Protein 6EK8 (pdb70)

Foldseek 3Di:
DPDDADDFQCLLQVVLLVLLCVLPPLPVSVVLNVLSVVLVVLVLVLLVVLLVLLVVVLVVLVVLCVVVVVVCPCSLVVNVVSLVVSLVSLVVSLVVSVCSLVVSVVDDDPPPLVVLVVVLVVVLVVLVVVLVVLVVVLVVLVCVLVVCVVVVVVVNVVSVVVNVVSVVVNVVSVVVNVVSVSSVVVSVSSVVSRVSSVVNSVSSVSVSVSSVVLSVVSCVVPSPCPDSVVVSVSSVVCNVVSVVVSVND

Secondary structure (DSSP, 8-state):
----PPP--HHHHHHHHHHHHH------TTHHHHHHHHHHHHHHHHHHHHHHHHHHHHHHHHHHHHHHHTT--HHHHHHHHHHHHHHHHHHHHHHHHHHHHHHHHH---TTSSHHHHHHHHHHHHHHHHHHHHHHHHHHHHHHHHHHHH---HHHHHHHHHHHHHHHHHHHHHHHHHHHHHHHHHHHHHHHHHHHHHHHHHHHHHHHHHHHHHHHHHHHTTTT----HHHHHHHHHHHHHHHHHHHH--

Organism: Yersinia enterocolitica serotype O:8 / biotype 1B (strain NCTC 13174 / 8081) (NCBI:txid393305)

Structure (mmCIF, N/CA/C/O backbone):
data_6EK8
#
_entry.id   6EK8
#
_cell.length_a   111.700
_cell.length_b   111.700
_cell.length_c   169.660
_cell.angle_alpha   90.00
_cell.angle_beta   90.00
_cell.angle_gamma   120.00
#
_sy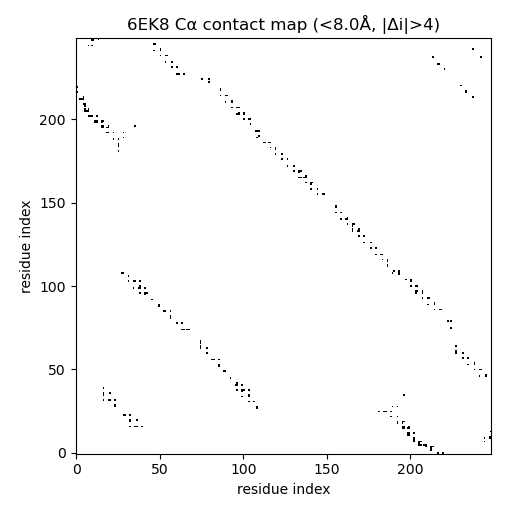mmetry.space_group_name_H-M   'P 65 2 2'
#
loop_
_atom_site.group_PDB
_atom_site.id
_atom_site.type_symbol
_atom_site.label_atom_id
_atom_site.label_alt_id
_atom_site.label_comp_id
_atom_site.label_asym_id
_atom_site.label_entity_id
_atom_site.label_seq_id
_atom_site.pdbx_PDB_ins_code
_atom_site.Cartn_x
_atom_site.Cartn_y
_atom_site.Cartn_z
_atom_site.occupancy
_atom_site.B_iso_or_equiv
_atom_site.auth_seq_id
_atom_site.auth_comp_id
_atom_site.auth_asym_id
_atom_site.auth_atom_id
_atom_site.pdbx_PDB_model_num
ATOM 1 N N . SER A 1 10 ? 2.708 -71.109 7.556 1.00 196.40 10 SER A N 1
ATOM 2 C CA . SER A 1 10 ? 2.931 -71.302 6.095 1.00 191.71 10 SER A CA 1
ATOM 3 C C . SER A 1 10 ? 1.635 -71.726 5.412 1.00 191.69 10 SER A C 1
ATOM 4 O O . SER A 1 10 ? 1.014 -72.715 5.811 1.00 191.31 10 SER A O 1
ATOM 7 N N . GLY A 1 11 ? 1.239 -70.969 4.390 1.00 188.39 11 GLY A N 1
ATOM 8 C CA . GLY A 1 11 ? 0.011 -71.232 3.634 1.00 187.38 11 GLY A CA 1
ATOM 9 C C . GLY A 1 11 ? -1.143 -70.278 3.890 1.00 185.97 11 GLY A C 1
ATOM 10 O O . GLY A 1 11 ? -2.226 -70.461 3.329 1.00 184.79 11 GLY A O 1
ATOM 11 N N . LEU A 1 12 ? -0.916 -69.260 4.717 1.00 183.05 12 LEU A N 1
ATOM 12 C CA . LEU A 1 12 ? -1.950 -68.277 5.057 1.00 181.48 12 LEU A CA 1
ATOM 13 C C . LEU A 1 12 ? -1.890 -67.089 4.098 1.00 175.75 12 LEU A C 1
ATOM 14 O O . LEU A 1 12 ? -0.909 -66.911 3.370 1.00 175.20 12 LEU A O 1
ATOM 19 N N . SER A 1 13 ? -2.953 -66.291 4.104 1.00 174.38 13 SER A N 1
ATOM 20 C CA . SER A 1 13 ? -3.067 -65.119 3.239 1.00 177.48 13 SER A CA 1
ATOM 21 C C . SER A 1 13 ? -3.487 -63.914 4.060 1.00 174.96 13 SER A C 1
ATOM 22 O O . SER A 1 13 ? -4.220 -64.049 5.044 1.00 175.98 13 SER A O 1
ATOM 25 N N . TYR A 1 14 ? -3.024 -62.740 3.643 1.00 169.95 14 TYR A N 1
ATOM 26 C CA . TYR A 1 14 ? -3.359 -61.496 4.328 1.00 165.07 14 TYR A CA 1
ATOM 27 C C . TYR A 1 14 ? -4.828 -61.177 4.080 1.00 167.86 14 TYR A C 1
ATOM 28 O O . TYR A 1 14 ? -5.327 -61.411 2.975 1.00 170.38 14 TYR A O 1
ATOM 37 N N . PRO A 1 15 ? -5.529 -60.653 5.102 1.00 165.21 15 PRO A N 1
ATOM 38 C CA . PRO A 1 15 ? -6.950 -60.373 4.943 1.00 161.89 15 PRO A CA 1
ATOM 39 C C . PRO A 1 15 ? -7.213 -59.191 4.025 1.00 158.22 15 PRO A C 1
ATOM 40 O O . PRO A 1 15 ? -6.355 -58.322 3.865 1.00 149.46 15 PRO A O 1
ATOM 44 N N . ASP A 1 16 ? -8.394 -59.192 3.418 1.00 159.77 16 ASP A N 1
ATOM 45 C CA . ASP A 1 16 ? -8.820 -58.110 2.541 1.00 160.71 16 ASP A CA 1
ATOM 46 C C . ASP A 1 16 ? -9.225 -56.903 3.378 1.00 156.55 16 ASP A C 1
ATOM 47 O O . ASP A 1 16 ? -10.173 -56.980 4.164 1.00 155.09 16 ASP A O 1
ATOM 52 N N . ILE A 1 17 ? -8.506 -55.797 3.195 1.00 150.46 17 ILE A N 1
ATOM 53 C CA . ILE A 1 17 ? -8.731 -54.578 3.961 1.00 148.54 17 ILE A CA 1
ATOM 54 C C . ILE A 1 17 ? -9.188 -53.487 3.002 1.00 151.97 17 ILE A C 1
ATOM 55 O O . ILE A 1 17 ? -8.473 -53.143 2.057 1.00 146.42 17 ILE A O 1
ATOM 60 N N . ASN A 1 18 ? -10.389 -52.969 3.247 1.00 161.88 18 ASN A N 1
ATOM 61 C CA . ASN A 1 18 ? -10.959 -51.880 2.464 1.00 168.77 18 ASN A CA 1
ATOM 62 C C . ASN A 1 18 ? -10.903 -50.621 3.320 1.00 169.85 18 ASN A C 1
ATOM 63 O O . ASN A 1 18 ? -11.862 -50.279 4.021 1.00 171.11 18 ASN A O 1
ATOM 68 N N . PHE A 1 19 ? -9.763 -49.939 3.258 1.00 166.29 19 PHE A N 1
ATOM 69 C CA . PHE A 1 19 ? -9.556 -48.703 4.022 1.00 161.05 19 PHE A CA 1
ATOM 70 C C . PHE A 1 19 ? -10.349 -47.499 3.519 1.00 168.14 19 PHE A C 1
ATOM 71 O O . PHE A 1 19 ? -10.263 -46.425 4.123 1.00 166.65 19 PHE A O 1
ATOM 79 N N . LYS A 1 20 ? -11.116 -47.653 2.440 1.00 175.12 20 LYS A N 1
ATOM 80 C CA . LYS A 1 20 ? -11.997 -46.580 1.992 1.00 180.10 20 LYS A CA 1
ATOM 81 C C . LYS A 1 20 ? -13.086 -46.318 3.024 1.00 183.35 20 LYS A C 1
ATOM 82 O O . LYS A 1 20 ? -13.351 -45.163 3.363 1.00 183.50 20 LYS A O 1
ATOM 88 N N . ILE A 1 21 ? -13.711 -47.388 3.510 1.00 184.24 21 ILE A N 1
ATOM 89 C CA . ILE A 1 21 ? -14.751 -47.266 4.534 1.00 186.24 21 ILE A CA 1
ATOM 90 C C . ILE A 1 21 ? -14.145 -46.715 5.826 1.00 178.84 21 ILE A C 1
ATOM 91 O O . ILE A 1 21 ? -14.765 -45.881 6.492 1.00 180.30 21 ILE A O 1
ATOM 96 N N . PHE A 1 22 ? -12.941 -47.172 6.168 1.00 167.24 22 PHE A N 1
ATOM 97 C CA . PHE A 1 22 ? -12.235 -46.668 7.345 1.00 161.69 22 PHE A CA 1
ATOM 98 C C . PHE A 1 22 ? -11.969 -45.169 7.242 1.00 165.75 22 PHE A C 1
ATOM 99 O O . PHE A 1 22 ? -12.321 -44.419 8.151 1.00 167.61 22 PHE A O 1
ATOM 107 N N . SER A 1 23 ? -11.361 -44.746 6.135 1.00 168.19 23 SER A N 1
ATOM 108 C CA . SER A 1 23 ? -10.997 -43.339 5.939 1.00 170.52 23 SER A CA 1
ATOM 109 C C . SER A 1 23 ? -12.215 -42.423 5.889 1.00 177.32 23 SER A C 1
ATOM 110 O O . SER A 1 23 ? -12.263 -41.412 6.589 1.00 178.61 23 SER A O 1
ATOM 113 N N . GLN A 1 24 ? -13.191 -42.773 5.056 1.00 183.84 24 GLN A N 1
ATOM 114 C CA . GLN A 1 24 ? -14.415 -41.974 4.956 1.00 190.91 24 GLN A CA 1
ATOM 115 C C . GLN A 1 24 ? -15.291 -42.064 6.208 1.00 186.26 24 GLN A C 1
ATOM 116 O O . GLN A 1 24 ? -16.105 -41.173 6.446 1.00 189.91 24 GLN A O 1
ATOM 122 N N . GLY A 1 25 ? -15.118 -43.120 7.004 1.00 185.85 25 GLY A N 1
ATOM 123 C CA . GLY A 1 25 ? -15.848 -43.278 8.256 1.00 185.98 25 GLY A CA 1
ATOM 124 C C . GLY A 1 25 ? -15.315 -42.387 9.355 1.00 181.98 25 GLY A C 1
ATOM 125 O O . GLY A 1 25 ? -16.092 -41.732 10.053 1.00 185.54 25 GLY A O 1
ATOM 126 N N . VAL A 1 26 ? -13.995 -42.362 9.515 1.00 175.46 26 VAL A N 1
ATOM 127 C CA . VAL A 1 26 ? -13.370 -41.419 10.448 1.00 174.08 26 VAL A CA 1
ATOM 128 C C . VAL A 1 26 ? -13.574 -39.976 9.983 1.00 178.93 26 VAL A C 1
ATOM 129 O O . VAL A 1 26 ? -13.679 -39.071 10.813 1.00 179.22 26 VAL A O 1
ATOM 133 N N . LYS A 1 27 ? -13.625 -39.768 8.665 1.00 185.96 27 LYS A N 1
ATOM 134 C CA . LYS A 1 27 ? -13.967 -38.459 8.104 1.00 190.25 27 LYS A CA 1
ATOM 135 C C . LYS A 1 27 ? -15.398 -38.071 8.464 1.00 192.13 27 LYS A C 1
ATOM 136 O O . LYS A 1 27 ? -15.637 -36.951 8.910 1.00 193.92 27 LYS A O 1
ATOM 142 N N . ASN A 1 28 ? -16.334 -38.997 8.260 1.00 193.16 28 ASN A N 1
ATOM 143 C CA . ASN A 1 28 ? -17.740 -38.764 8.602 1.00 196.87 28 ASN A CA 1
ATOM 144 C C . ASN A 1 28 ? -17.900 -38.436 10.077 1.00 192.46 28 ASN A C 1
ATOM 145 O O . ASN A 1 28 ? -18.496 -37.424 10.412 1.00 194.90 28 ASN A O 1
ATOM 150 N N . ILE A 1 29 ? -17.319 -39.266 10.936 1.00 193.94 29 ILE A N 1
ATOM 151 C CA . ILE A 1 29 ? -17.430 -39.094 12.390 1.00 187.45 29 ILE A CA 1
ATOM 152 C C . ILE A 1 29 ? -16.829 -37.774 12.865 1.00 189.58 29 ILE A C 1
ATOM 153 O O . ILE A 1 29 ? -17.433 -37.080 13.689 1.00 190.92 29 ILE A O 1
ATOM 158 N N . SER A 1 30 ? -15.652 -37.429 12.347 1.00 190.74 30 SER A N 1
ATOM 159 C CA . SER A 1 30 ? -15.013 -36.157 12.690 1.00 191.75 30 SER A CA 1
ATOM 160 C C . SER A 1 30 ? -15.783 -34.956 12.129 1.00 195.04 30 SER A C 1
ATOM 161 O O . SER A 1 30 ? -15.722 -33.865 12.699 1.00 193.20 30 SER A O 1
ATOM 164 N N . HIS A 1 31 ? -16.502 -35.166 11.024 1.00 200.99 31 HIS A N 1
ATOM 165 C CA . HIS A 1 31 ? -17.316 -34.120 10.389 1.00 204.67 31 HIS A CA 1
ATOM 166 C C . HIS A 1 31 ? -18.804 -34.201 10.742 1.00 201.55 31 HIS A C 1
ATOM 167 O O . HIS A 1 31 ? -19.582 -33.353 10.299 1.00 201.65 31 HIS A O 1
ATOM 174 N N . LEU A 1 32 ? -19.195 -35.212 11.524 1.00 204.58 32 LEU A N 1
ATOM 175 C CA . LEU A 1 32 ? -20.570 -35.351 12.021 1.00 204.01 32 LEU A CA 1
ATOM 176 C C . LEU A 1 32 ? -20.706 -34.963 13.493 1.00 205.00 32 LEU A C 1
ATOM 177 O O . LEU A 1 32 ? -21.677 -35.351 14.152 1.00 202.17 32 LEU A O 1
ATOM 182 N N . ALA A 1 33 ? -19.775 -34.157 14.000 1.00 213.68 33 ALA A N 1
ATOM 183 C CA . ALA A 1 33 ? -19.809 -33.722 15.396 1.00 217.93 33 ALA A CA 1
ATOM 184 C C . ALA A 1 33 ? -20.730 -32.508 15.565 1.00 221.83 33 ALA A C 1
ATOM 185 O O . ALA A 1 33 ? -20.338 -31.502 16.165 1.00 223.13 33 ALA A O 1
ATOM 187 N N . GLN A 1 34 ? -21.953 -32.609 15.039 1.00 223.69 34 GLN A N 1
ATOM 188 C CA . GLN A 1 34 ? -22.938 -31.524 15.094 1.00 224.31 34 GLN A CA 1
ATOM 189 C C . GLN A 1 34 ? -24.217 -32.037 15.761 1.00 226.30 34 GLN A C 1
ATOM 190 O O . GLN A 1 34 ? -24.141 -32.876 16.666 1.00 222.12 34 GLN A O 1
ATOM 196 N N . PHE A 1 35 ? -25.377 -31.526 15.332 1.00 237.84 35 PHE A N 1
ATOM 197 C CA . PHE A 1 35 ? -26.684 -31.899 15.861 1.00 235.80 35 PHE A CA 1
ATOM 198 C C . PHE A 1 35 ? -26.792 -31.671 17.368 1.00 204.00 35 PHE A C 1
ATOM 199 O O . PHE A 1 35 ? -27.464 -30.743 17.819 1.00 228.29 35 PHE A O 1
ATOM 207 N N . GLU A 1 45 ? -22.863 -34.132 22.286 1.00 216.04 45 GLU A N 1
ATOM 208 C CA . GLU A 1 45 ? -22.399 -34.067 23.672 1.00 221.01 45 GLU A CA 1
ATOM 209 C C . GLU A 1 45 ? -21.420 -35.193 24.020 1.00 218.39 45 GLU A C 1
ATOM 210 O O . GLU A 1 45 ? -20.277 -34.926 24.401 1.00 215.28 45 GLU A O 1
ATOM 216 N N . LYS A 1 46 ? -21.863 -36.438 23.862 1.00 215.37 46 LYS A N 1
ATOM 217 C CA . LYS A 1 46 ? -21.020 -37.611 24.101 1.00 215.04 46 LYS A CA 1
ATOM 218 C C . LYS A 1 46 ? -20.445 -38.096 22.774 1.00 217.28 46 LYS A C 1
ATOM 219 O O . LYS A 1 46 ? -19.343 -38.651 22.741 1.00 212.87 46 LYS A O 1
ATOM 225 N N . ALA A 1 47 ? -21.191 -37.880 21.686 1.00 217.22 47 ALA A N 1
ATOM 226 C CA . ALA A 1 47 ? -20.701 -38.132 20.328 1.00 220.51 47 ALA A CA 1
ATOM 227 C C . ALA A 1 47 ? -19.450 -37.325 19.965 1.00 212.14 47 ALA A C 1
ATOM 228 O O . ALA A 1 47 ? -18.845 -37.575 18.924 1.00 212.27 47 ALA A O 1
ATOM 230 N N . LEU A 1 48 ? -19.085 -36.336 20.781 1.00 214.44 48 LEU A N 1
ATOM 231 C CA . LEU A 1 48 ? -17.800 -35.665 20.628 1.00 214.43 48 LEU A CA 1
ATOM 232 C C . LEU A 1 48 ? -16.636 -36.587 20.978 1.00 212.85 48 LEU A C 1
ATOM 233 O O . LEU A 1 48 ? -15.672 -36.674 20.222 1.00 211.37 48 LEU A O 1
ATOM 238 N N . ARG A 1 49 ? -16.726 -37.267 22.118 1.00 212.39 49 ARG A N 1
ATOM 23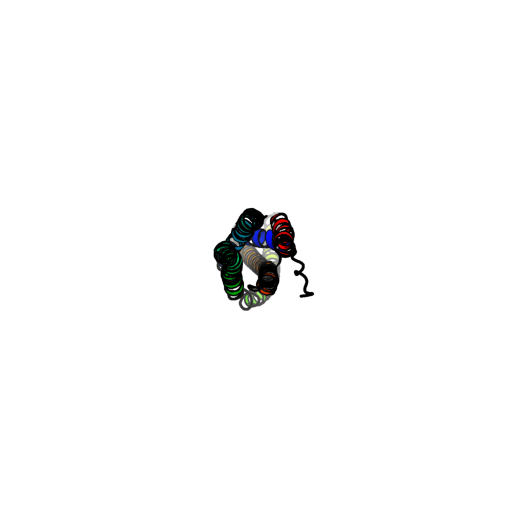9 C CA . ARG A 1 49 ? -15.616 -38.095 22.610 1.00 214.41 49 ARG A CA 1
ATOM 240 C C . ARG A 1 49 ? -15.296 -39.286 21.715 1.00 209.56 49 ARG A C 1
ATOM 241 O O . ARG A 1 49 ? -14.136 -39.693 21.618 1.00 213.17 49 ARG A O 1
ATOM 249 N N . VAL A 1 50 ? -16.318 -39.821 21.053 1.00 205.48 50 VAL A N 1
ATOM 250 C CA . VAL A 1 50 ? -16.136 -40.938 20.123 1.00 203.93 50 VAL A CA 1
ATOM 251 C C . VAL A 1 50 ? -15.292 -40.511 18.912 1.00 190.62 50 VAL A C 1
ATOM 252 O O . VAL A 1 50 ? -14.669 -41.355 18.268 1.00 185.42 50 VAL A O 1
ATOM 256 N N . SER A 1 51 ? -15.287 -39.212 18.603 1.00 193.07 51 SER A N 1
ATOM 257 C CA . SER A 1 51 ? -14.429 -38.674 17.553 1.00 194.20 51 SER A CA 1
ATOM 258 C C . SER A 1 51 ? -12.986 -38.505 18.026 1.00 201.87 51 SER A C 1
ATOM 259 O O . SER A 1 51 ? -12.063 -38.669 17.233 1.00 205.48 51 SER A O 1
ATOM 262 N N . LEU A 1 52 ? -12.798 -38.179 19.306 1.00 201.97 52 LEU A N 1
ATOM 263 C CA . LEU A 1 52 ? -11.461 -37.986 19.872 1.00 200.84 52 LEU A CA 1
ATOM 264 C C . LEU A 1 52 ? -10.653 -39.280 19.889 1.00 197.97 52 LEU A C 1
ATOM 265 O O . LEU A 1 52 ? -9.539 -39.321 19.376 1.00 201.42 52 LEU A O 1
ATOM 270 N N . TYR A 1 53 ? -11.218 -40.328 20.478 1.00 199.59 53 TYR A N 1
ATOM 271 C CA . TYR A 1 53 ? -10.558 -41.640 20.523 1.00 200.25 53 TYR A CA 1
ATOM 272 C C . TYR A 1 53 ? -10.322 -42.213 19.135 1.00 195.74 53 TYR A C 1
ATOM 273 O O . TYR A 1 53 ? -9.229 -42.705 18.836 1.00 191.74 53 TYR A O 1
ATOM 282 N N . SER A 1 54 ? -11.350 -42.148 18.294 1.00 193.94 54 SER A N 1
ATOM 283 C CA . SER A 1 54 ? -11.217 -42.546 16.894 1.00 195.32 54 SER A CA 1
ATOM 284 C C . SER A 1 54 ? -10.170 -41.712 16.158 1.00 185.47 54 SER A C 1
ATOM 285 O O . SER A 1 54 ? -9.547 -42.214 15.229 1.00 186.88 54 SER A O 1
ATOM 288 N N . GLN A 1 55 ? -9.975 -40.458 16.570 1.00 181.28 55 GLN A N 1
ATOM 289 C CA . GLN A 1 55 ? -8.884 -39.640 16.037 1.00 182.02 55 GLN A CA 1
ATOM 290 C C . GLN A 1 55 ? -7.519 -40.152 16.500 1.00 191.13 55 GLN A C 1
ATOM 291 O O . GLN A 1 55 ? -6.580 -40.206 15.707 1.00 194.91 55 GLN A O 1
ATOM 297 N N . ARG A 1 56 ? -7.407 -40.507 17.779 1.00 191.65 56 ARG A N 1
ATOM 298 C CA . ARG A 1 56 ? -6.165 -41.076 18.314 1.00 191.26 56 ARG A CA 1
ATOM 299 C C . ARG A 1 56 ? -5.789 -42.335 17.547 1.00 180.73 56 ARG A C 1
ATOM 300 O O . ARG A 1 56 ? -4.707 -42.414 16.978 1.00 183.25 56 ARG A O 1
ATOM 308 N N . LEU A 1 57 ? -6.694 -43.309 17.521 1.00 174.55 57 LEU A N 1
ATOM 309 C CA . LEU A 1 57 ? -6.566 -44.462 16.628 1.00 172.22 57 LEU A CA 1
ATOM 310 C C . LEU A 1 57 ? -6.191 -44.022 15.217 1.00 170.03 57 LEU A C 1
ATOM 311 O O . LEU A 1 57 ? -5.243 -44.554 14.645 1.00 166.39 57 LEU A O 1
ATOM 316 N N . ASP A 1 58 ? -6.924 -43.044 14.680 1.00 171.01 58 ASP A N 1
ATOM 317 C CA . ASP A 1 58 ? -6.684 -42.547 13.323 1.00 173.87 58 ASP A CA 1
ATOM 318 C C . ASP A 1 58 ? -5.246 -42.102 13.126 1.00 171.72 58 ASP A C 1
ATOM 319 O O . ASP A 1 58 ? -4.648 -42.444 12.112 1.00 171.14 58 ASP A O 1
ATOM 324 N N . VAL A 1 59 ? -4.695 -41.351 14.076 1.00 168.64 59 VAL A N 1
ATOM 325 C CA . VAL A 1 59 ? -3.293 -40.937 13.962 1.00 169.38 59 VAL A CA 1
ATOM 326 C C . VAL A 1 59 ? -2.355 -42.109 14.243 1.00 170.56 59 VAL A C 1
ATOM 327 O O . VAL A 1 59 ? -1.314 -42.229 13.596 1.00 170.23 59 VAL A O 1
ATOM 331 N N . ILE A 1 60 ? -2.738 -42.967 15.190 1.00 172.77 60 ILE A N 1
ATOM 332 C CA . ILE A 1 60 ? -1.931 -44.131 15.553 1.00 173.08 60 ILE A CA 1
ATOM 333 C C . ILE A 1 60 ? -1.638 -44.990 14.341 1.00 167.20 60 ILE A C 1
ATOM 334 O O . ILE A 1 60 ? -0.481 -45.304 14.073 1.00 164.90 60 ILE A O 1
ATOM 339 N N . VAL A 1 61 ? -2.687 -45.368 13.625 1.00 164.51 61 VAL A N 1
ATOM 340 C CA . VAL A 1 61 ? -2.521 -46.054 12.350 1.0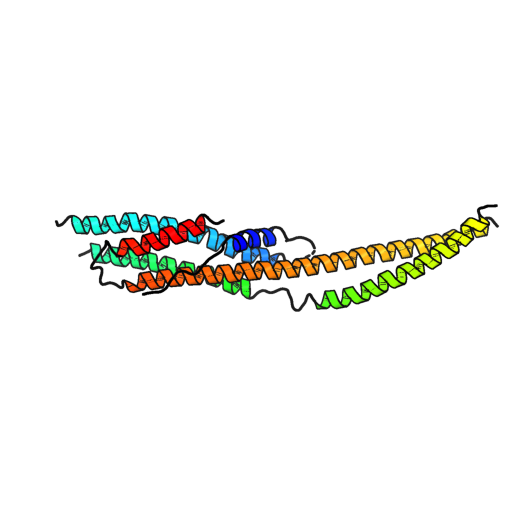0 164.34 61 VAL A CA 1
ATOM 341 C C . VAL A 1 61 ? -1.776 -45.159 11.355 1.00 162.57 61 VAL A C 1
ATOM 342 O O . VAL A 1 61 ? -0.771 -45.583 10.796 1.00 162.17 61 VAL A O 1
ATOM 346 N N . ARG A 1 62 ? -2.230 -43.914 11.203 1.00 164.30 62 ARG A N 1
ATOM 347 C CA . ARG A 1 62 ? -1.753 -43.022 10.134 1.00 169.26 62 ARG A CA 1
ATOM 348 C C . ARG A 1 62 ? -0.239 -42.945 10.056 1.00 177.57 62 ARG A C 1
ATOM 349 O O . ARG A 1 62 ? 0.335 -43.027 8.969 1.00 178.32 62 ARG A O 1
ATOM 357 N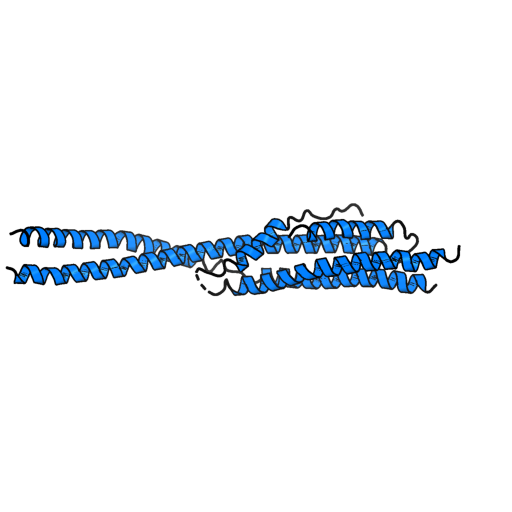 N . GLU A 1 63 ? 0.396 -42.779 11.208 1.00 179.06 63 GLU A N 1
ATOM 358 C CA . GLU A 1 63 ? 1.855 -42.751 11.271 1.00 179.85 63 GLU A CA 1
ATOM 359 C C . GLU A 1 63 ? 2.490 -44.141 11.352 1.00 171.94 63 GLU A C 1
ATOM 360 O O . GLU A 1 63 ? 3.562 -44.345 10.790 1.00 164.58 63 GLU A O 1
ATOM 366 N N . SER A 1 64 ? 1.857 -45.085 12.048 1.00 168.19 64 SER A N 1
ATOM 367 C CA . SER A 1 64 ? 2.479 -46.396 12.274 1.00 168.66 64 SER A CA 1
ATOM 368 C C . SER A 1 64 ? 2.777 -47.114 10.968 1.00 170.44 64 SER A C 1
ATOM 369 O O . SER A 1 64 ? 3.920 -47.485 10.715 1.00 174.90 64 SER A O 1
ATOM 372 N N . LEU A 1 65 ? 1.751 -47.289 10.141 1.00 168.11 65 LEU A N 1
ATOM 373 C CA . LEU A 1 65 ? 1.928 -47.896 8.816 1.00 168.60 65 LEU A CA 1
ATOM 374 C C . LEU A 1 65 ? 2.992 -47.173 7.976 1.00 166.16 65 LEU A C 1
ATOM 375 O O . LEU A 1 65 ?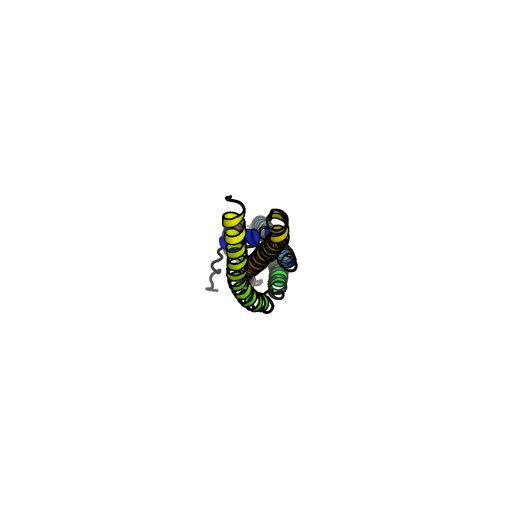 3.715 -47.818 7.220 1.00 169.01 65 LEU A O 1
ATOM 380 N N . SER A 1 66 ? 3.132 -45.858 8.156 1.00 164.00 66 SER A N 1
ATOM 381 C CA . SER A 1 66 ? 4.189 -45.107 7.478 1.00 166.57 66 SER A CA 1
ATOM 382 C C . SER A 1 66 ? 5.545 -45.352 8.129 1.00 170.18 66 SER A C 1
ATOM 383 O O . SER A 1 66 ? 6.534 -45.540 7.426 1.00 169.55 66 SER A O 1
ATOM 386 N N . SER A 1 67 ? 5.593 -45.337 9.461 1.00 172.94 67 SER A N 1
ATOM 387 C CA . SER A 1 67 ? 6.825 -45.660 10.191 1.00 179.55 67 SER A CA 1
ATOM 388 C C . SER A 1 67 ? 7.254 -47.109 9.962 1.00 170.04 67 SER A C 1
ATOM 389 O O . SER A 1 67 ? 8.449 -47.400 9.924 1.00 165.70 67 SER A O 1
ATOM 392 N N . LEU A 1 68 ? 6.279 -48.006 9.815 1.00 168.46 68 LEU A N 1
ATOM 393 C CA . LEU A 1 68 ? 6.562 -49.388 9.433 1.00 168.89 68 LEU A CA 1
ATOM 394 C C . LEU A 1 68 ? 7.048 -49.499 7.998 1.00 169.75 68 LEU A C 1
ATOM 395 O O . LEU A 1 68 ? 7.854 -50.373 7.700 1.00 171.52 68 LEU A O 1
ATOM 400 N N . GLN A 1 69 ? 6.560 -48.626 7.120 1.00 171.73 69 GLN A N 1
ATOM 401 C CA . GLN A 1 69 ? 7.013 -48.600 5.731 1.00 175.46 69 GLN A CA 1
ATOM 402 C C . GLN A 1 69 ? 8.486 -48.220 5.637 1.00 175.58 69 GLN A C 1
ATOM 403 O O . GLN A 1 69 ? 9.298 -48.983 5.107 1.00 177.97 69 GLN A O 1
ATOM 409 N N . VAL A 1 70 ? 8.813 -47.042 6.158 1.00 174.86 70 VAL A N 1
ATOM 410 C CA . VAL A 1 70 ? 10.186 -46.531 6.123 1.00 177.55 70 VAL A CA 1
ATOM 411 C C . VAL A 1 70 ? 11.146 -47.434 6.896 1.00 180.38 70 VAL A C 1
ATOM 412 O O . VAL A 1 70 ? 12.316 -47.532 6.532 1.00 175.46 70 VAL A O 1
ATOM 416 N N . LYS A 1 71 ? 10.651 -48.091 7.947 1.00 186.61 71 LYS A N 1
ATOM 417 C CA . LYS A 1 71 ? 11.456 -49.065 8.680 1.00 191.86 71 LYS A CA 1
ATOM 418 C C . LYS A 1 71 ? 11.641 -50.347 7.876 1.00 183.65 71 LYS A C 1
ATOM 419 O O . LYS A 1 71 ? 12.718 -50.942 7.912 1.00 180.67 71 LYS A O 1
ATOM 425 N N . LEU A 1 72 ? 10.599 -50.769 7.163 1.00 183.53 72 LEU A N 1
ATOM 426 C CA . LEU A 1 72 ? 10.692 -51.971 6.338 1.00 181.83 72 LEU A CA 1
ATOM 427 C C . LEU A 1 72 ? 11.695 -51.793 5.208 1.00 184.40 72 LEU A C 1
ATOM 428 O O . LEU A 1 72 ? 12.582 -52.621 5.036 1.00 187.94 72 LEU A O 1
ATOM 433 N N . GLU A 1 73 ? 11.565 -50.700 4.465 1.00 193.97 73 GLU A N 1
ATOM 434 C CA . GLU A 1 73 ? 12.497 -50.391 3.378 1.00 197.48 73 GLU A CA 1
ATOM 435 C C . GLU A 1 73 ? 13.926 -50.195 3.885 1.00 198.89 73 GLU A C 1
ATOM 436 O O . GLU A 1 73 ? 14.873 -50.697 3.282 1.00 193.31 73 GLU A O 1
ATOM 442 N N . ASN A 1 74 ? 14.080 -49.436 4.968 1.00 203.22 74 ASN A N 1
ATOM 443 C CA . ASN A 1 74 ? 15.396 -49.226 5.580 1.00 209.37 74 ASN A CA 1
ATOM 444 C C . ASN A 1 74 ? 16.064 -50.551 5.933 1.00 205.94 74 ASN A C 1
ATOM 445 O O . ASN A 1 74 ? 17.208 -50.792 5.545 1.00 204.46 74 ASN A O 1
ATOM 450 N N . THR A 1 75 ? 15.348 -51.399 6.668 1.00 207.48 75 THR A N 1
ATOM 451 C CA . THR A 1 75 ? 15.847 -52.734 7.005 1.00 206.44 75 THR A CA 1
ATOM 452 C C . THR A 1 75 ? 16.198 -53.537 5.755 1.00 200.29 75 THR A C 1
ATOM 453 O O . THR A 1 75 ? 17.193 -54.251 5.756 1.00 199.04 75 THR A O 1
ATOM 457 N N . LEU A 1 76 ? 15.405 -53.394 4.693 1.00 207.29 76 LEU A N 1
ATOM 458 C CA . LEU A 1 76 ? 15.760 -53.957 3.381 1.00 206.44 76 LEU A CA 1
ATOM 459 C C . LEU A 1 76 ? 17.127 -53.484 2.899 1.00 209.63 76 LEU A C 1
ATOM 460 O O . LEU A 1 76 ? 17.990 -54.298 2.560 1.00 210.06 76 LEU A O 1
ATOM 465 N N . ALA A 1 77 ? 17.311 -52.166 2.867 1.00 210.55 77 ALA A N 1
ATOM 466 C CA . ALA A 1 77 ? 18.615 -51.574 2.540 1.00 213.68 77 ALA A CA 1
ATOM 467 C C . ALA A 1 77 ? 19.734 -52.025 3.489 1.00 221.60 77 ALA A C 1
ATOM 468 O O . ALA A 1 77 ? 20.909 -51.980 3.121 1.00 220.96 77 ALA A O 1
ATOM 470 N N . LEU A 1 78 ? 19.366 -52.450 4.698 1.00 233.41 78 LEU A N 1
ATOM 471 C CA . LEU A 1 78 ? 20.316 -53.004 5.668 1.00 237.30 78 LEU A CA 1
ATOM 472 C C . LEU A 1 78 ? 20.509 -54.523 5.532 1.00 227.99 78 LEU A C 1
ATOM 473 O O . LEU A 1 78 ? 21.605 -55.029 5.769 1.00 229.15 78 LEU A O 1
ATOM 478 N N . THR A 1 79 ? 19.463 -55.248 5.145 1.00 237.72 79 THR A N 1
ATOM 479 C CA . THR A 1 79 ? 19.547 -56.707 5.026 1.00 231.54 79 THR A CA 1
ATOM 480 C C . THR A 1 79 ? 20.548 -57.123 3.962 1.00 233.29 79 THR A C 1
ATOM 481 O O . THR A 1 79 ? 21.405 -57.968 4.220 1.00 236.77 79 THR A O 1
ATOM 485 N N . TYR A 1 80 ? 20.452 -56.514 2.781 1.00 239.31 80 TYR A N 1
ATOM 486 C CA . TYR A 1 80 ? 21.471 -56.721 1.760 1.00 239.24 80 TYR A CA 1
ATOM 487 C C . TYR A 1 80 ? 22.799 -56.032 2.076 1.00 246.02 80 TYR A C 1
ATOM 488 O O . TYR A 1 80 ? 23.800 -56.340 1.447 1.00 252.07 80 TYR A O 1
ATOM 497 N N . PHE A 1 81 ? 22.809 -55.104 3.032 1.00 245.98 81 PHE A N 1
ATOM 498 C CA . PHE A 1 81 ? 24.061 -54.518 3.520 1.00 242.12 81 PHE A CA 1
ATOM 499 C C . PHE A 1 81 ? 24.848 -55.521 4.355 1.00 232.46 81 PHE A C 1
ATOM 500 O O . PHE A 1 81 ? 25.984 -55.843 4.024 1.00 227.74 81 PHE A O 1
ATOM 508 N N . THR A 1 82 ? 24.245 -55.999 5.440 1.00 234.82 82 THR A N 1
ATOM 509 C CA . THR A 1 82 ? 24.880 -56.996 6.302 1.00 231.93 82 THR A CA 1
ATOM 510 C C . THR A 1 82 ? 25.271 -58.246 5.517 1.00 229.18 82 THR A C 1
ATOM 511 O O . THR A 1 82 ? 26.378 -58.758 5.679 1.00 231.82 82 THR A O 1
ATOM 515 N N . THR A 1 83 ? 24.363 -58.736 4.678 1.00 236.91 83 THR A N 1
ATOM 516 C CA . THR A 1 83 ? 24.651 -59.908 3.853 1.00 235.81 83 THR A CA 1
ATOM 517 C C . THR A 1 83 ? 25.633 -59.601 2.721 1.00 238.90 83 THR A C 1
ATOM 518 O O . THR A 1 83 ? 26.257 -60.513 2.202 1.00 246.59 83 THR A O 1
ATOM 522 N N . LEU A 1 84 ? 25.774 -58.333 2.335 1.00 238.07 84 LEU A N 1
ATOM 523 C CA . LEU A 1 84 ? 26.891 -57.928 1.475 1.00 242.28 84 LEU A CA 1
ATOM 524 C C . LEU A 1 84 ? 28.220 -58.135 2.197 1.00 242.20 84 LEU A C 1
ATOM 525 O O . LEU A 1 84 ? 29.194 -58.592 1.595 1.00 243.46 84 LEU A O 1
ATOM 530 N N . GLU A 1 85 ? 28.253 -57.806 3.487 1.00 241.28 85 GLU A N 1
ATOM 531 C CA . GLU A 1 85 ? 29.383 -58.184 4.346 1.00 247.95 85 GLU A CA 1
ATOM 532 C C . GLU A 1 85 ? 29.556 -59.704 4.426 1.00 242.60 85 GLU A C 1
ATOM 533 O O . GLU A 1 85 ? 30.669 -60.185 4.611 1.00 238.89 85 GLU A O 1
ATOM 539 N N . GLU A 1 86 ? 28.458 -60.445 4.297 1.00 260.50 86 GLU A N 1
ATOM 540 C CA . GLU A 1 86 ? 28.511 -61.902 4.139 1.00 264.82 86 GLU A CA 1
ATOM 541 C C . GLU A 1 86 ? 29.071 -62.342 2.779 1.00 247.29 86 GLU A C 1
ATOM 542 O O . GLU A 1 86 ? 29.659 -63.416 2.673 1.00 242.40 86 GLU A O 1
ATOM 548 N N . ILE A 1 87 ? 28.875 -61.526 1.748 1.00 246.15 87 ILE A N 1
ATOM 549 C CA . ILE A 1 87 ? 29.439 -61.796 0.423 1.00 251.40 87 ILE A CA 1
ATOM 550 C C . ILE A 1 87 ? 30.921 -61.434 0.354 1.00 259.12 87 ILE A C 1
ATOM 551 O O . ILE A 1 87 ? 31.656 -62.002 -0.460 1.00 260.61 87 ILE A O 1
ATOM 556 N N . ASP A 1 88 ? 31.368 -60.529 1.223 1.00 266.13 88 ASP A N 1
ATOM 557 C CA . ASP A 1 88 ? 32.737 -60.005 1.162 1.00 279.79 88 ASP A CA 1
ATOM 558 C C . ASP A 1 88 ? 33.825 -61.080 1.269 1.00 281.22 88 ASP A C 1
ATOM 559 O O . ASP A 1 88 ? 34.909 -60.930 0.702 1.00 286.18 88 ASP A O 1
ATOM 564 N N . GLU A 1 89 ? 33.521 -62.163 1.975 1.00 283.26 89 GLU A N 1
ATOM 565 C CA . GLU A 1 89 ? 34.461 -63.288 2.129 1.00 278.08 89 GLU A CA 1
ATOM 566 C C . GLU A 1 89 ? 34.637 -64.145 0.868 1.00 279.38 89 GLU A C 1
ATOM 567 O O . GLU A 1 89 ? 35.506 -65.021 0.843 1.00 283.32 89 GLU A O 1
ATOM 573 N N . ALA A 1 90 ? 33.837 -63.899 -0.171 1.00 278.25 90 ALA A N 1
ATOM 574 C CA . ALA A 1 90 ? 33.947 -64.648 -1.423 1.00 272.05 90 ALA A CA 1
ATOM 575 C C . ALA A 1 90 ? 35.157 -64.195 -2.243 1.00 282.60 90 ALA A C 1
ATOM 576 O O . ALA A 1 90 ? 35.784 -63.175 -1.949 1.00 285.54 90 ALA A O 1
ATOM 578 N N . ILE A 1 109 ? 31.837 -63.609 12.807 1.00 259.04 109 ILE A N 1
ATOM 579 C CA . ILE A 1 109 ? 30.513 -64.140 13.184 1.00 257.72 109 ILE A CA 1
ATOM 580 C C . ILE A 1 109 ? 29.677 -63.096 13.944 1.00 247.04 109 ILE A C 1
ATOM 581 O O . ILE A 1 109 ? 28.826 -63.431 14.772 1.00 245.43 109 ILE A O 1
ATOM 586 N N . ASN A 1 110 ? 29.926 -61.823 13.641 1.00 241.66 110 ASN A N 1
ATOM 587 C CA . ASN A 1 110 ? 29.154 -60.712 14.187 1.00 234.41 110 ASN A CA 1
ATOM 588 C C . ASN A 1 110 ? 27.995 -60.331 13.284 1.00 232.11 110 ASN A C 1
ATOM 589 O O . ASN A 1 110 ? 26.985 -59.823 13.766 1.00 225.92 110 ASN A O 1
ATOM 594 N N . ILE A 1 111 ? 28.151 -60.561 11.985 1.00 237.55 111 ILE A N 1
ATOM 595 C CA . ILE A 1 111 ? 27.084 -60.322 11.013 1.00 232.38 111 ILE A CA 1
ATOM 596 C C . ILE A 1 111 ? 25.805 -61.075 11.353 1.00 230.51 111 ILE A C 1
ATOM 597 O O . ILE A 1 111 ? 24.729 -60.535 11.169 1.00 224.90 111 ILE A O 1
ATOM 602 N N . ILE A 1 112 ? 25.932 -62.286 11.890 1.00 242.98 112 ILE A N 1
ATOM 603 C CA . ILE A 1 112 ? 24.772 -63.062 12.327 1.00 235.70 112 ILE A CA 1
ATOM 604 C C . ILE A 1 112 ? 24.135 -62.419 13.559 1.00 226.15 112 ILE A C 1
ATOM 605 O O . ILE A 1 112 ? 22.907 -62.343 13.650 1.00 228.49 112 ILE A O 1
ATOM 610 N N . LYS A 1 113 ? 24.970 -61.973 14.499 1.00 234.22 113 LYS A N 1
ATOM 611 C CA . LYS A 1 113 ? 24.495 -61.318 15.721 1.00 230.91 113 LYS A CA 1
ATOM 612 C C . LYS A 1 113 ? 23.610 -60.122 15.387 1.00 223.49 113 LYS A C 1
ATOM 613 O O . LYS A 1 113 ? 22.424 -60.124 15.708 1.00 220.66 113 LYS A O 1
ATOM 619 N N . ASN A 1 114 ? 24.188 -59.130 14.715 1.00 232.21 114 ASN A N 1
ATOM 620 C CA . ASN A 1 114 ? 23.455 -57.911 14.353 1.00 222.31 114 ASN A CA 1
ATOM 621 C C . ASN A 1 114 ? 22.343 -58.170 13.337 1.00 218.18 114 ASN A C 1
ATOM 622 O O . ASN A 1 114 ? 21.338 -57.466 13.347 1.00 213.43 114 ASN A O 1
ATOM 627 N N . LEU A 1 115 ? 22.518 -59.176 12.479 1.00 218.80 115 LEU A N 1
ATOM 628 C CA . LEU A 1 115 ? 21.497 -59.532 11.488 1.00 208.09 115 LEU A CA 1
ATOM 629 C C . LEU A 1 115 ? 20.224 -60.044 12.149 1.00 201.99 115 LEU A C 1
ATOM 630 O O . LEU A 1 115 ? 19.144 -59.498 11.921 1.00 200.94 115 LEU A O 1
ATOM 635 N N . SER A 1 116 ? 20.358 -61.094 12.957 1.00 204.76 116 SER A N 1
ATOM 636 C CA . SER A 1 116 ? 19.220 -61.638 13.701 1.00 198.52 116 SER A CA 1
ATOM 637 C C . SER A 1 116 ? 18.659 -60.620 14.694 1.00 196.03 116 SER A C 1
ATOM 638 O O . SER A 1 116 ? 17.453 -60.584 14.925 1.00 196.85 116 SER A O 1
ATOM 641 N N . ASN A 1 117 ? 19.534 -59.809 15.286 1.00 201.36 117 ASN A N 1
ATOM 642 C CA . ASN A 1 117 ? 19.096 -58.753 16.202 1.00 197.02 117 ASN A CA 1
ATOM 643 C C . ASN A 1 117 ? 18.265 -57.693 15.473 1.00 197.77 117 ASN A C 1
ATOM 644 O O . ASN A 1 117 ? 17.278 -57.198 16.019 1.00 196.36 117 ASN A O 1
ATOM 649 N N . ASP A 1 118 ? 18.656 -57.366 14.242 1.00 197.33 118 ASP A N 1
ATOM 650 C CA . ASP A 1 118 ? 17.957 -56.354 13.451 1.00 193.56 118 ASP A CA 1
ATOM 651 C C . ASP A 1 118 ? 16.587 -56.844 12.997 1.00 184.36 118 ASP A C 1
ATOM 652 O O . ASP A 1 118 ? 15.599 -56.115 13.115 1.00 181.66 118 ASP A O 1
ATOM 657 N N . ILE A 1 119 ? 16.530 -58.070 12.487 1.00 179.93 119 ILE A N 1
ATOM 658 C CA . ILE A 1 119 ? 15.253 -58.638 12.046 1.00 175.76 119 ILE A CA 1
ATOM 659 C C . ILE A 1 119 ? 14.313 -58.877 13.235 1.00 174.56 119 ILE A C 1
ATOM 660 O O . ILE A 1 119 ? 13.098 -58.742 13.094 1.00 175.17 119 ILE A O 1
ATOM 665 N N . THR A 1 120 ? 14.875 -59.217 14.395 1.00 178.94 120 THR A N 1
ATOM 666 C CA . THR A 1 120 ? 14.082 -59.371 15.614 1.00 177.03 120 THR A CA 1
ATOM 667 C C . THR A 1 120 ? 13.629 -58.010 16.161 1.00 175.15 120 THR A C 1
ATOM 668 O O . THR A 1 120 ? 12.555 -57.913 16.758 1.00 174.72 120 THR A O 1
ATOM 672 N N . GLN A 1 121 ? 14.440 -56.970 15.965 1.00 178.76 121 GLN A N 1
ATOM 673 C CA . GLN A 1 121 ? 14.037 -55.607 16.322 1.00 180.76 121 GLN A CA 1
ATOM 674 C C . GLN A 1 121 ? 12.894 -55.116 15.432 1.00 180.18 121 GLN A C 1
ATOM 675 O O . GLN A 1 121 ? 12.008 -54.397 15.901 1.00 180.86 121 GLN A O 1
ATOM 681 N N . LEU A 1 122 ? 12.924 -55.499 14.157 1.00 175.78 122 LEU A N 1
ATOM 682 C CA . LEU A 1 122 ? 11.814 -55.229 13.245 1.00 171.31 122 LEU A CA 1
ATOM 683 C C . LEU A 1 122 ? 10.556 -55.973 13.700 1.00 159.12 122 LEU A C 1
ATOM 684 O O . LEU A 1 122 ? 9.475 -55.390 13.753 1.00 157.97 122 LEU A O 1
ATOM 689 N N . LYS A 1 123 ? 10.711 -57.248 14.050 1.00 156.02 123 LYS A N 1
ATOM 690 C CA . LYS A 1 123 ? 9.617 -58.025 14.643 1.00 154.41 123 LYS A CA 1
ATOM 691 C C . LYS A 1 123 ? 9.073 -57.357 15.909 1.00 154.77 123 LYS A C 1
ATOM 692 O O . LYS A 1 123 ? 7.864 -57.344 16.130 1.00 152.56 12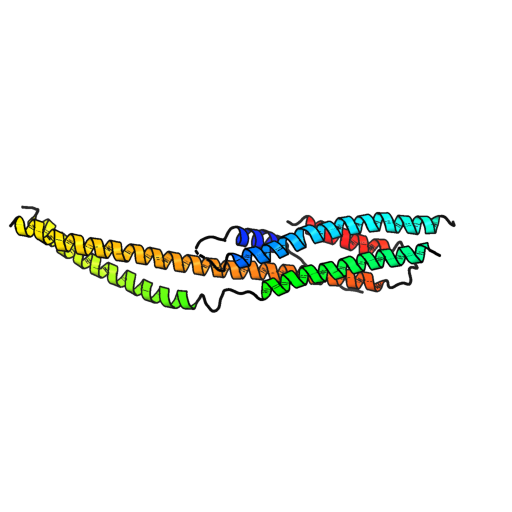3 LYS A O 1
ATOM 698 N N . GLN A 1 124 ? 9.967 -56.813 16.731 1.00 164.83 124 GLN A N 1
ATOM 699 C CA . GLN A 1 124 ? 9.567 -56.141 17.969 1.00 171.68 124 GLN A CA 1
ATOM 700 C C . GLN A 1 124 ? 8.813 -54.841 17.695 1.00 168.67 124 GLN A C 1
ATOM 701 O O . GLN A 1 124 ? 7.887 -54.497 18.431 1.00 166.77 124 GLN A O 1
ATOM 707 N N . LEU A 1 125 ? 9.224 -54.111 16.660 1.00 168.11 125 LEU A N 1
ATOM 708 C CA . LEU A 1 125 ? 8.460 -52.950 16.214 1.00 165.99 125 LEU A CA 1
ATOM 709 C C . LEU A 1 125 ? 7.046 -53.356 15.799 1.00 158.74 125 LEU A C 1
ATOM 710 O O . LEU A 1 125 ? 6.080 -52.660 16.118 1.00 152.31 125 LEU A O 1
ATOM 715 N N . PHE A 1 126 ? 6.934 -54.469 15.076 1.00 158.75 126 PHE A N 1
ATOM 716 C CA . PHE A 1 126 ? 5.620 -55.019 14.732 1.00 159.58 126 PHE A CA 1
ATOM 717 C C . PHE A 1 126 ? 4.825 -55.407 15.975 1.00 159.17 126 PHE A C 1
ATOM 718 O O . PHE A 1 126 ? 3.629 -55.140 16.043 1.00 159.36 126 PHE A O 1
ATOM 726 N N . ILE A 1 127 ? 5.493 -56.025 16.947 1.00 160.45 127 ILE A N 1
ATOM 727 C CA . ILE A 1 127 ? 4.868 -56.357 18.232 1.00 158.83 127 ILE A CA 1
ATOM 728 C C . ILE A 1 127 ? 4.264 -55.128 18.902 1.00 157.29 127 ILE A C 1
ATOM 729 O O . ILE A 1 127 ? 3.082 -55.120 19.249 1.00 154.32 127 ILE A O 1
ATOM 734 N N . GLU A 1 128 ? 5.089 -54.108 19.103 1.00 160.68 128 GLU A N 1
ATOM 735 C CA . GLU A 1 128 ? 4.653 -52.922 19.837 1.00 163.08 128 GLU A CA 1
ATOM 736 C C . GLU A 1 128 ? 3.609 -52.111 19.074 1.00 161.89 128 GLU A C 1
ATOM 737 O O . GLU A 1 128 ? 2.714 -51.532 19.693 1.00 163.08 128 GLU A O 1
ATOM 743 N N . LYS A 1 129 ? 3.716 -52.074 17.747 1.00 156.28 129 LYS A N 1
ATOM 744 C CA . LYS A 1 129 ? 2.719 -51.372 16.938 1.00 152.26 129 LYS A CA 1
ATOM 745 C C . LYS A 1 129 ? 1.390 -52.101 16.866 1.00 146.92 129 LYS A C 1
ATOM 746 O O . LYS A 1 129 ? 0.339 -51.458 16.844 1.00 145.30 129 LYS A O 1
ATOM 752 N N . THR A 1 130 ? 1.433 -53.429 16.830 1.00 148.07 130 THR A N 1
ATOM 753 C CA . THR A 1 130 ? 0.217 -54.228 16.969 1.00 148.88 130 THR A CA 1
ATOM 754 C C . THR A 1 130 ? -0.434 -54.019 18.330 1.00 152.09 130 THR A C 1
ATOM 755 O O . THR A 1 130 ? -1.652 -53.871 18.414 1.00 152.99 130 THR A O 1
ATOM 759 N N . GLU A 1 131 ? 0.378 -54.015 19.384 1.00 157.37 131 GLU A N 1
ATOM 760 C CA . GLU A 1 131 ? -0.124 -53.778 20.737 1.00 164.62 131 GLU A CA 1
ATOM 761 C C . GLU A 1 131 ? -0.755 -52.391 20.872 1.00 160.77 131 GLU A C 1
ATOM 762 O O . GLU A 1 131 ? -1.835 -52.261 21.447 1.00 162.36 131 GLU A O 1
ATOM 768 N N . LEU A 1 132 ? -0.089 -51.373 20.330 1.00 157.79 132 LEU A N 1
ATOM 769 C CA . LEU A 1 132 ? -0.575 -49.995 20.418 1.00 157.40 132 LEU A CA 1
ATOM 770 C C . LEU A 1 132 ? -1.852 -49.782 19.609 1.00 159.21 132 LEU A C 1
ATOM 771 O O . LEU A 1 132 ? -2.826 -49.224 20.120 1.00 159.75 132 LEU A O 1
ATOM 776 N N . LEU A 1 133 ? -1.832 -50.217 18.351 1.00 155.97 133 LEU A N 1
ATOM 777 C CA . LEU A 1 133 ? -2.997 -50.090 17.471 1.00 155.63 133 LEU A CA 1
ATOM 778 C C . LEU A 1 133 ? -4.203 -50.854 18.010 1.00 147.52 133 LEU A C 1
ATOM 779 O O . LEU A 1 133 ? -5.323 -50.339 17.986 1.00 144.09 133 LEU A O 1
ATOM 784 N N . ASP A 1 134 ? -3.971 -52.076 18.484 1.00 149.28 134 ASP A N 1
ATOM 785 C CA . ASP A 1 134 ? -5.053 -52.896 19.022 1.00 153.07 134 ASP A CA 1
ATOM 786 C C . ASP A 1 134 ? -5.542 -52.400 20.382 1.00 158.99 134 ASP A C 1
ATOM 787 O O . ASP A 1 134 ? -6.724 -52.557 20.701 1.00 161.45 134 ASP A O 1
ATOM 792 N N . LYS A 1 135 ? -4.648 -51.814 21.180 1.00 164.58 135 LYS A N 1
ATOM 793 C CA . LYS A 1 135 ? -5.066 -51.164 22.421 1.00 170.70 135 LYS A CA 1
ATOM 794 C C . LYS A 1 135 ? -5.994 -49.999 22.108 1.00 167.11 135 LYS A C 1
ATOM 795 O O . LYS A 1 135 ? -7.044 -49.878 22.723 1.00 167.47 135 LYS A O 1
ATOM 801 N N . SER A 1 136 ? -5.616 -49.168 21.138 1.00 163.31 136 SER A N 1
ATOM 802 C CA . SER A 1 136 ? -6.477 -48.069 20.690 1.00 161.47 136 SER A CA 1
ATOM 803 C C . SER A 1 136 ? -7.816 -48.579 20.146 1.00 158.82 136 SER A C 1
ATOM 804 O O . SER A 1 136 ? -8.861 -47.984 20.417 1.00 159.57 136 SER A O 1
ATOM 807 N N . SER A 1 137 ? -7.778 -49.677 19.389 1.00 156.17 137 SER A N 1
ATOM 808 C CA . SER A 1 137 ? -8.989 -50.253 18.794 1.00 158.36 137 SER A CA 1
ATOM 809 C C . SER A 1 137 ? -9.945 -50.816 19.847 1.00 159.38 137 SER A C 1
ATOM 810 O O . SER A 1 137 ? -11.127 -50.469 19.860 1.00 159.47 137 SER A O 1
ATOM 813 N N . SER A 1 138 ? -9.427 -51.679 20.719 1.00 162.94 138 SER A N 1
ATOM 814 C CA . SER A 1 138 ? -10.226 -52.271 21.799 1.00 167.66 138 SER A CA 1
ATOM 815 C C . SER A 1 138 ? -10.649 -51.251 22.861 1.00 171.83 138 SER A C 1
ATOM 816 O O . SER A 1 138 ? -11.635 -51.473 23.562 1.00 172.06 138 SER A O 1
ATOM 819 N N . ASP A 1 139 ? -9.906 -50.150 22.981 1.00 175.97 139 ASP A N 1
ATOM 820 C CA . ASP A 1 139 ? -10.271 -49.054 23.885 1.00 183.90 139 ASP A CA 1
ATOM 821 C C . ASP A 1 139 ? -11.402 -48.223 23.276 1.00 182.82 139 ASP A C 1
ATOM 822 O O . ASP A 1 139 ? -12.309 -47.787 23.989 1.00 182.00 139 ASP A O 1
ATOM 827 N N . LEU A 1 140 ? -11.338 -48.006 21.964 1.00 179.28 140 LEU A N 1
ATOM 828 C CA . LEU A 1 140 ? -12.414 -47.342 21.234 1.00 176.81 140 LEU A CA 1
ATOM 829 C C . LEU A 1 140 ? -13.695 -48.175 21.223 1.00 170.41 140 LEU A C 1
ATOM 830 O O . LEU A 1 140 ? -14.790 -47.615 21.283 1.00 167.36 140 LEU A O 1
ATOM 835 N N . HIS A 1 141 ? -13.561 -49.498 21.147 1.00 171.24 141 HIS A N 1
ATOM 836 C CA . HIS A 1 141 ? -14.729 -50.383 21.109 1.00 173.68 141 HIS A CA 1
ATOM 837 C C . HIS A 1 141 ? -15.530 -50.424 22.415 1.00 179.73 141 HIS A C 1
ATOM 838 O O . HIS A 1 141 ? -16.719 -50.751 22.395 1.00 177.95 141 HIS A O 1
ATOM 845 N N . ASN A 1 142 ? -14.893 -50.094 23.538 1.00 186.75 142 ASN A N 1
ATOM 846 C CA . ASN A 1 142 ? -15.571 -50.126 24.839 1.00 194.17 142 ASN A CA 1
ATOM 847 C C . ASN A 1 142 ? -16.668 -49.073 24.960 1.00 195.40 142 ASN A C 1
ATOM 848 O O . ASN A 1 142 ? -17.786 -49.381 25.382 1.00 201.04 142 ASN A O 1
ATOM 853 N N . VAL A 1 143 ? -16.335 -47.840 24.600 1.00 190.61 143 VAL A N 1
ATOM 854 C CA . VAL A 1 143 ? -17.295 -46.736 24.631 1.00 190.44 143 VAL A CA 1
ATOM 855 C C . VAL A 1 143 ? -18.379 -46.948 23.566 1.00 189.96 143 VAL A C 1
ATOM 856 O O . VAL A 1 143 ? -18.076 -47.246 22.407 1.00 183.74 143 VAL A O 1
ATOM 860 N N . VAL A 1 144 ? -19.635 -46.815 23.986 1.00 196.67 144 VAL A N 1
ATOM 861 C CA . VAL A 1 144 ? -20.788 -46.976 23.102 1.00 201.14 144 VAL A CA 1
ATOM 862 C C . VAL A 1 144 ? -21.784 -45.850 23.384 1.00 200.65 144 VAL A C 1
ATOM 863 O O . VAL A 1 144 ? -21.638 -45.101 24.354 1.00 197.04 144 VAL A O 1
ATOM 867 N N . ILE A 1 145 ? -22.796 -45.759 22.531 1.00 192.99 145 ILE A N 1
ATOM 868 C CA . ILE A 1 145 ? -23.773 -44.671 22.548 1.00 193.93 145 ILE A CA 1
ATOM 869 C C . ILE A 1 145 ? -25.220 -45.158 22.639 1.00 197.21 145 ILE A C 1
ATOM 870 O O . ILE A 1 145 ? -26.010 -44.589 23.394 1.00 195.89 145 ILE A O 1
ATOM 875 N N . ILE A 1 146 ? -25.559 -46.213 21.898 1.00 196.49 146 ILE A N 1
ATOM 876 C CA . ILE A 1 146 ? -26.926 -46.758 21.889 1.00 209.20 146 ILE A CA 1
ATOM 877 C C . ILE A 1 146 ? -27.170 -47.520 23.202 1.00 215.79 146 ILE A C 1
ATOM 878 O O . ILE A 1 146 ? -26.235 -47.782 23.957 1.00 221.68 146 ILE A O 1
ATOM 883 N N . GLU A 1 147 ? -28.443 -47.848 23.433 1.00 221.27 147 GLU A N 1
ATOM 884 C CA . GLU A 1 147 ? -29.042 -48.387 24.672 1.00 221.48 147 GLU A CA 1
ATOM 885 C C . GLU A 1 147 ? -29.601 -47.261 25.545 1.00 224.58 147 GLU A C 1
ATOM 886 O O . GLU A 1 147 ? -30.345 -47.529 26.492 1.00 232.42 147 GLU A O 1
ATOM 892 N N . GLY A 1 148 ? -29.230 -46.018 25.237 1.00 220.64 148 GLY A N 1
ATOM 893 C CA . GLY A 1 148 ? -29.755 -44.842 25.923 1.00 214.70 148 GLY A CA 1
ATOM 894 C C . GLY A 1 148 ? -30.328 -43.817 24.965 1.00 216.56 148 GLY A C 1
ATOM 895 O O . GLY A 1 148 ? -30.618 -42.690 25.370 1.00 217.27 148 GLY A O 1
ATOM 896 N N . THR A 1 149 ? -30.504 -44.212 23.702 1.00 216.45 149 THR A N 1
ATOM 897 C CA . THR A 1 149 ? -30.951 -43.315 22.639 1.00 216.43 149 THR A CA 1
ATOM 898 C C . THR A 1 149 ? -32.335 -43.675 22.100 1.00 220.56 149 THR A C 1
ATOM 899 O O . THR A 1 149 ? -33.126 -42.777 21.804 1.00 230.63 149 THR A O 1
ATOM 903 N N . ASP A 1 150 ? -32.623 -44.970 21.958 1.00 223.82 150 ASP A N 1
ATOM 904 C CA . ASP A 1 150 ? -33.942 -45.421 21.501 1.00 217.97 150 ASP A CA 1
ATOM 905 C C . ASP A 1 150 ? -35.057 -45.017 22.472 1.00 216.74 150 ASP A C 1
ATOM 906 O O . ASP A 1 150 ? -36.183 -44.758 22.049 1.00 215.40 150 ASP A O 1
ATOM 911 N N . LYS A 1 151 ? -34.729 -44.960 23.761 1.00 216.06 151 LYS A N 1
ATOM 912 C CA . LYS A 1 151 ? -35.615 -44.396 24.787 1.00 216.49 151 LYS A CA 1
ATOM 913 C C . LYS A 1 151 ? -36.174 -43.029 24.391 1.00 213.79 151 LYS A C 1
ATOM 914 O O . LYS A 1 151 ? -37.377 -42.785 24.490 1.00 216.16 151 LYS A O 1
ATOM 920 N N . VAL A 1 152 ? -35.282 -42.159 23.934 1.00 209.51 152 VAL A N 1
ATOM 921 C CA . VAL A 1 152 ? -35.638 -40.796 23.554 1.00 207.94 152 VAL A CA 1
ATOM 922 C C . VAL A 1 152 ? -36.534 -40.830 22.317 1.00 203.59 152 VAL A C 1
ATOM 923 O O . VAL A 1 152 ? -37.469 -40.047 22.215 1.00 204.82 152 VAL A O 1
ATOM 927 N N . LEU A 1 153 ? -36.261 -41.755 21.399 1.00 207.60 153 LEU A N 1
ATOM 928 C CA . LEU A 1 153 ? -37.108 -41.939 20.222 1.00 206.23 153 LEU A CA 1
ATOM 929 C C . LEU A 1 153 ? -38.532 -42.326 20.619 1.00 200.49 153 LEU A C 1
ATOM 930 O O . LEU A 1 153 ? -39.500 -41.783 20.079 1.00 196.65 153 LEU A O 1
ATOM 935 N N . GLN A 1 154 ? -38.646 -43.249 21.571 1.00 207.77 154 GLN A N 1
ATOM 936 C CA . GLN A 1 154 ? -39.949 -43.691 22.071 1.00 211.15 154 GLN A CA 1
ATOM 937 C C . GLN A 1 154 ? -40.747 -42.536 22.668 1.00 212.10 154 GLN A C 1
ATOM 938 O O . GLN A 1 154 ? -41.932 -42.383 22.360 1.00 210.52 154 GLN A O 1
ATOM 944 N N . ALA A 1 155 ? -40.101 -41.727 23.507 1.00 209.08 155 ALA A N 1
ATOM 945 C CA . ALA A 1 155 ? -40.767 -40.573 24.122 1.00 208.57 155 ALA A CA 1
ATOM 946 C C . ALA A 1 155 ? -41.157 -39.525 23.082 1.00 200.22 155 ALA A C 1
ATOM 947 O O . ALA A 1 155 ? -42.283 -39.020 23.097 1.00 198.37 155 ALA A O 1
ATOM 949 N N . GLU A 1 156 ? -40.224 -39.215 22.183 1.00 196.59 156 GLU A N 1
ATOM 950 C CA . GLU A 1 156 ? -40.446 -38.198 21.153 1.00 193.54 156 GLU A CA 1
ATOM 951 C C . GLU A 1 156 ? -41.563 -38.552 20.177 1.00 193.07 156 GLU A C 1
ATOM 952 O O . GLU A 1 156 ? -42.262 -37.657 19.712 1.00 192.05 156 GLU A O 1
ATOM 958 N N . GLN A 1 157 ? -41.734 -39.838 19.872 1.00 201.31 157 GLN A N 1
ATOM 959 C CA . GLN A 1 157 ? -42.801 -40.256 18.962 1.00 204.01 157 GLN A CA 1
ATOM 960 C C . GLN A 1 157 ? -44.178 -39.918 19.523 1.00 202.51 157 GLN A C 1
ATOM 961 O O . GLN A 1 157 ? -45.009 -39.344 18.816 1.00 204.93 157 GLN A O 1
ATOM 967 N N . LEU A 1 158 ? -44.413 -40.275 20.784 1.00 202.72 158 LEU A N 1
ATOM 968 C CA . LEU A 1 158 ? -45.692 -39.986 21.434 1.00 204.84 158 LEU A CA 1
ATOM 969 C C . LEU A 1 158 ? -45.925 -38.494 21.616 1.00 201.02 158 LEU A C 1
ATOM 970 O O . LEU A 1 158 ? -47.047 -38.025 21.421 1.00 199.99 158 LEU A O 1
ATOM 975 N N . ARG A 1 159 ? -44.890 -37.745 21.991 1.00 195.92 159 ARG A N 1
ATOM 976 C CA . ARG A 1 159 ? -45.050 -36.293 22.087 1.00 192.90 159 ARG A CA 1
ATOM 977 C C . ARG A 1 159 ? -45.328 -35.679 20.711 1.00 188.94 159 ARG A C 1
ATOM 978 O O . ARG A 1 159 ? -46.092 -34.728 20.609 1.00 188.66 159 ARG A O 1
ATOM 986 N N . GLN A 1 160 ? -44.737 -36.249 19.661 1.00 194.64 160 GLN A N 1
ATOM 987 C CA . GLN A 1 160 ? -44.919 -35.734 18.306 1.00 193.25 160 GLN A CA 1
ATOM 988 C C . GLN A 1 160 ? -46.337 -35.935 17.798 1.00 189.10 160 GLN A C 1
ATOM 989 O O . GLN A 1 160 ? -46.900 -35.031 17.175 1.00 184.30 160 GLN A O 1
ATOM 995 N N . LYS A 1 161 ? -46.909 -37.110 18.052 1.00 196.01 161 LYS A N 1
ATOM 996 C CA . LYS A 1 161 ? -48.296 -37.353 17.672 1.00 199.54 161 LYS A CA 1
ATOM 997 C C . LYS A 1 161 ? -49.257 -36.478 18.479 1.00 202.39 161 LYS A C 1
ATOM 998 O O . LYS A 1 161 ? -50.237 -35.978 17.928 1.00 203.99 161 LYS A O 1
ATOM 1004 N N . GLN A 1 162 ? -48.968 -36.287 19.769 1.00 205.61 162 GLN A N 1
ATOM 1005 C CA . GLN A 1 162 ? -49.745 -35.377 20.608 1.00 204.25 162 GLN A CA 1
ATOM 1006 C C . GLN A 1 162 ? -49.682 -33.949 20.062 1.00 199.78 162 GLN A C 1
ATOM 1007 O O . GLN A 1 162 ? -50.696 -33.251 20.031 1.00 196.74 162 GLN A O 1
ATOM 1013 N N . LEU A 1 163 ? -48.491 -33.533 19.633 1.00 199.23 163 LEU A N 1
ATOM 1014 C CA . LEU A 1 163 ? -48.275 -32.181 19.094 1.00 196.12 163 LEU A CA 1
ATOM 1015 C C . LEU A 1 163 ? -49.031 -31.958 17.795 1.00 195.29 163 LEU A C 1
ATOM 1016 O O . LEU A 1 163 ? -49.771 -30.984 17.669 1.00 196.82 163 LEU A O 1
ATOM 1021 N N . THR A 1 164 ? -48.856 -32.867 16.839 1.00 201.04 164 THR A N 1
ATOM 1022 C CA . THR A 1 164 ? -49.537 -32.751 15.547 1.00 198.35 164 THR A CA 1
ATOM 1023 C C . THR A 1 164 ? -51.054 -32.936 15.658 1.00 200.86 164 THR A C 1
ATOM 1024 O O . THR A 1 164 ? -51.795 -32.503 14.773 1.00 200.35 164 THR A O 1
ATOM 1028 N N . GLU A 1 165 ? -51.507 -33.574 16.737 1.00 203.21 165 GLU A N 1
ATOM 1029 C CA . GLU A 1 165 ? -52.934 -33.719 17.014 1.00 205.03 165 GLU A CA 1
ATOM 1030 C C . GLU A 1 165 ? -53.522 -32.458 17.648 1.00 206.31 165 GLU A C 1
ATOM 1031 O O . GLU A 1 165 ? -54.635 -32.054 17.300 1.00 209.03 165 GLU A O 1
ATOM 1037 N N . ASP A 1 166 ? -52.782 -31.844 18.571 1.00 204.58 166 ASP A N 1
ATOM 1038 C CA . ASP A 1 166 ? -53.279 -30.674 19.298 1.00 202.19 166 ASP A CA 1
ATOM 1039 C C . ASP A 1 166 ? -53.172 -29.386 18.483 1.00 197.66 166 ASP A C 1
ATOM 1040 O O . ASP A 1 166 ? -53.993 -28.483 18.650 1.00 198.53 166 ASP A O 1
ATOM 1045 N N . ILE A 1 167 ? -52.164 -29.293 17.617 1.00 195.76 167 ILE A N 1
ATOM 1046 C CA . ILE A 1 167 ? -52.005 -28.112 16.766 1.00 193.87 167 ILE A CA 1
ATOM 1047 C C . ILE A 1 167 ? -53.189 -27.971 15.804 1.00 195.73 167 ILE A C 1
ATOM 1048 O O . ILE A 1 167 ? -53.636 -26.851 15.539 1.00 197.68 167 ILE A O 1
ATOM 1053 N N . ALA A 1 168 ? -53.695 -29.094 15.294 1.00 201.73 168 ALA A N 1
ATOM 1054 C CA . ALA A 1 168 ? -54.872 -29.073 14.424 1.00 202.80 168 ALA A CA 1
ATOM 1055 C C . ALA A 1 168 ? -56.102 -28.518 15.145 1.00 204.79 168 ALA A C 1
ATOM 1056 O O . ALA A 1 168 ? -56.857 -27.734 14.565 1.00 203.29 168 ALA A O 1
ATOM 1058 N N . THR A 1 169 ? -56.287 -28.912 16.403 1.00 202.86 169 THR A N 1
ATOM 1059 C CA . THR A 1 169 ? -57.429 -28.450 17.195 1.00 200.65 169 THR A CA 1
ATOM 1060 C C . THR A 1 169 ? -57.309 -26.977 17.583 1.00 198.50 169 THR A C 1
ATOM 1061 O O . THR A 1 169 ? -58.300 -26.245 17.548 1.00 199.53 169 THR A O 1
ATOM 1065 N N . LYS A 1 170 ? -56.108 -26.551 17.963 1.00 199.64 170 LYS A N 1
ATOM 1066 C CA . LYS A 1 170 ? -55.860 -25.130 18.232 1.00 197.97 170 LYS A CA 1
ATOM 1067 C C . LYS A 1 170 ? -56.000 -24.270 16.974 1.00 196.62 170 LYS A C 1
ATOM 1068 O O . LYS A 1 170 ? -56.465 -23.132 17.055 1.00 201.46 170 LYS A O 1
ATOM 1074 N N . GLU A 1 171 ? -55.600 -24.812 15.825 1.00 198.04 171 GLU A N 1
ATOM 1075 C CA . GLU A 1 171 ? -55.803 -24.136 14.544 1.00 197.99 171 GLU A CA 1
ATOM 1076 C C . GLU A 1 171 ? -57.288 -24.050 14.180 1.00 199.10 171 GLU A C 1
ATOM 1077 O O . GLU A 1 171 ? -57.722 -23.063 13.580 1.00 194.43 171 GLU A O 1
ATOM 1083 N N . LEU A 1 172 ? -58.050 -25.089 14.521 1.00 206.19 172 LEU A N 1
ATOM 1084 C CA . LEU A 1 172 ? -59.508 -25.054 14.371 1.00 208.12 172 LEU A CA 1
ATOM 1085 C C . LEU A 1 172 ? -60.120 -23.936 15.214 1.00 209.25 172 LEU A C 1
ATOM 1086 O O . LEU A 1 172 ? -60.992 -23.206 14.735 1.00 207.68 172 LEU A O 1
ATOM 1091 N N . GLU A 1 173 ? -59.681 -23.823 16.466 1.00 212.35 173 GLU A N 1
ATOM 1092 C CA . GLU A 1 173 ? -60.151 -22.751 17.342 1.00 210.59 173 GLU A CA 1
ATOM 1093 C C . GLU A 1 173 ? -59.808 -21.392 16.752 1.00 207.02 173 GLU A C 1
ATOM 1094 O O . GLU A 1 173 ? -60.667 -20.519 16.704 1.00 207.46 173 GLU A O 1
ATOM 1100 N N . ARG A 1 174 ? -58.565 -21.235 16.295 1.00 209.37 174 ARG A N 1
ATOM 1101 C CA . ARG A 1 174 ? -58.122 -19.996 15.653 1.00 206.24 174 ARG A CA 1
ATOM 1102 C C . ARG A 1 174 ? -58.970 -19.677 14.427 1.00 210.31 174 ARG A C 1
ATOM 1103 O O . ARG A 1 174 ? -59.346 -18.526 14.230 1.00 214.27 174 ARG A O 1
ATOM 1111 N N . LYS A 1 175 ? -59.274 -20.693 13.623 1.00 219.11 175 LYS A N 1
ATOM 1112 C CA . LYS A 1 175 ? -60.092 -20.512 12.425 1.00 221.92 175 LYS A CA 1
ATOM 1113 C C . LYS A 1 175 ? -61.534 -20.148 12.763 1.00 225.66 175 LYS A C 1
ATOM 1114 O O . LYS A 1 175 ? -62.157 -19.370 12.045 1.00 207.89 175 LYS A O 1
ATOM 1120 N N . GLU A 1 176 ? -62.052 -20.710 13.853 1.00 227.69 176 GLU A N 1
ATOM 1121 C CA . GLU A 1 176 ? -63.405 -20.398 14.316 1.00 230.47 176 GLU A CA 1
ATOM 1122 C C . GLU A 1 176 ? -63.521 -18.927 14.699 1.00 230.69 176 GLU A C 1
ATOM 1123 O O . GLU A 1 176 ? -64.377 -18.215 14.175 1.00 217.52 176 GLU A O 1
ATOM 1129 N N . ILE A 1 177 ? -62.644 -18.481 15.592 1.00 220.82 177 ILE A N 1
ATOM 1130 C CA . ILE A 1 177 ? -62.607 -17.065 15.987 1.00 222.39 177 ILE A CA 1
ATOM 1131 C C . ILE A 1 177 ? -62.159 -16.151 14.845 1.00 222.98 177 ILE A C 1
ATOM 1132 O O . ILE A 1 177 ? -62.459 -14.958 14.868 1.00 223.24 177 ILE A O 1
ATOM 1137 N N . GLU A 1 178 ? -61.460 -16.709 13.853 1.00 227.59 178 GLU A N 1
ATOM 1138 C CA . GLU A 1 178 ? -61.112 -15.973 12.637 1.00 230.95 178 GLU A CA 1
ATOM 1139 C C . GLU A 1 178 ? -62.316 -15.678 11.754 1.00 233.54 178 GLU A C 1
ATOM 1140 O O . GLU A 1 178 ? -62.443 -14.577 11.215 1.00 233.20 178 GLU A O 1
ATOM 1146 N N . LYS A 1 179 ? -63.181 -16.672 11.592 1.00 239.54 179 LYS A N 1
ATOM 1147 C CA . LYS A 1 179 ? -64.468 -16.454 10.934 1.00 238.08 179 LYS A CA 1
ATOM 1148 C C . LYS A 1 179 ? -65.317 -15.470 11.739 1.00 236.97 179 LYS A C 1
ATOM 1149 O O . LYS A 1 179 ? -65.967 -14.599 11.163 1.00 237.47 179 LYS A O 1
ATOM 1155 N N . LYS A 1 180 ? -65.295 -15.605 13.064 1.00 242.03 180 LYS A N 1
ATOM 1156 C CA . LYS A 1 180 ? -66.049 -14.707 13.944 1.00 238.73 180 LYS A CA 1
ATOM 1157 C C . LYS A 1 180 ? -65.573 -13.258 13.874 1.00 235.73 180 LYS A C 1
ATOM 1158 O O . LYS A 1 180 ? -66.384 -12.343 13.996 1.00 235.00 180 LYS A O 1
ATOM 1164 N N . ARG A 1 181 ? -64.273 -13.048 13.684 1.00 241.71 181 ARG A N 1
ATOM 1165 C CA . ARG A 1 181 ? -63.748 -11.687 13.514 1.00 237.89 181 ARG A CA 1
ATOM 1166 C C . ARG A 1 181 ? -63.976 -11.161 12.098 1.00 238.95 181 ARG A C 1
ATOM 1167 O O . ARG A 1 181 ? -64.322 -9.996 11.928 1.00 239.10 181 ARG A O 1
ATOM 1175 N N . ASP A 1 182 ? -63.813 -12.021 11.094 1.00 245.80 182 ASP A N 1
ATOM 1176 C CA . ASP A 1 182 ? -63.979 -11.603 9.697 1.00 248.80 182 ASP A CA 1
ATOM 1177 C C . ASP A 1 182 ? -65.418 -11.218 9.361 1.00 256.31 182 ASP A C 1
ATOM 1178 O O . ASP A 1 182 ? -65.645 -10.232 8.657 1.00 259.36 182 ASP A O 1
ATOM 1183 N N . LYS A 1 183 ? -66.376 -11.990 9.867 1.00 263.31 183 LYS A N 1
ATOM 1184 C CA . LYS A 1 183 ? -67.791 -11.732 9.596 1.00 257.92 183 LYS A CA 1
ATOM 1185 C C . LYS A 1 183 ? -68.301 -10.464 10.279 1.00 257.38 183 LYS A C 1
ATOM 1186 O O . LYS A 1 183 ? -69.205 -9.806 9.760 1.00 250.19 183 LYS A O 1
ATOM 1192 N N . ILE A 1 184 ? -67.719 -10.121 11.427 1.00 255.57 184 ILE A N 1
ATOM 1193 C CA . ILE A 1 184 ? -68.121 -8.930 12.176 1.00 254.66 184 ILE A CA 1
ATOM 1194 C C . ILE A 1 184 ? -67.387 -7.684 11.697 1.00 253.32 184 ILE A C 1
ATOM 1195 O O . ILE A 1 184 ? -68.006 -6.628 11.556 1.00 254.78 184 ILE A O 1
ATOM 1200 N N . ILE A 1 185 ? -66.085 -7.804 11.452 1.00 261.25 185 ILE A N 1
ATOM 1201 C CA . ILE A 1 185 ? -65.305 -6.692 10.897 1.00 261.27 185 ILE A CA 1
ATOM 1202 C C . ILE A 1 185 ? -65.852 -6.263 9.535 1.00 259.34 185 ILE A C 1
ATOM 1203 O O . ILE A 1 185 ? -65.923 -5.064 9.247 1.00 260.34 185 ILE A O 1
ATOM 1208 N N . GLU A 1 186 ? -66.231 -7.238 8.707 1.00 262.87 186 GLU A N 1
ATOM 1209 C CA . GLU A 1 186 ? -66.804 -6.963 7.388 1.00 261.32 186 GLU A CA 1
ATOM 1210 C C . GLU A 1 186 ? -68.205 -6.367 7.542 1.00 254.01 186 GLU A C 1
ATOM 1211 O O . GLU A 1 186 ? -69.215 -7.047 7.337 1.00 257.62 186 GLU A O 1
ATOM 1217 N N . ALA A 1 187 ? -68.253 -5.093 7.918 1.00 245.14 187 ALA A N 1
ATOM 1218 C CA . ALA A 1 187 ? -69.522 -4.390 8.122 1.00 242.99 187 ALA A CA 1
ATOM 1219 C C . ALA A 1 187 ? -69.325 -2.876 8.190 1.00 241.19 187 ALA A C 1
ATOM 1220 O O . ALA A 1 187 ? -68.229 -2.365 7.954 1.00 237.75 187 ALA A O 1
ATOM 1222 N N . LEU A 1 246 ? -69.802 -2.530 19.912 1.00 285.35 246 LEU A N 1
ATOM 1223 C CA . LEU A 1 246 ? -69.535 -3.398 18.768 1.00 285.43 246 LEU A CA 1
ATOM 1224 C C . LEU A 1 246 ? -68.041 -3.510 18.500 1.00 275.06 246 LEU A C 1
ATOM 1225 O O . LEU A 1 246 ? -67.478 -4.604 18.562 1.00 274.48 246 LEU A O 1
ATOM 1230 N N . THR A 1 247 ? -67.413 -2.377 18.197 1.00 282.84 247 THR A N 1
ATOM 1231 C CA . THR A 1 247 ? -65.970 -2.330 17.969 1.00 275.13 247 THR A CA 1
ATOM 1232 C C . THR A 1 247 ? -65.182 -2.772 19.207 1.00 280.52 247 THR A C 1
ATOM 1233 O O . THR A 1 247 ? -64.053 -3.244 19.083 1.00 280.39 247 THR A O 1
ATOM 1237 N N . ASP A 1 248 ? -65.773 -2.600 20.391 1.00 290.10 248 ASP A N 1
ATOM 1238 C CA . ASP A 1 248 ? -65.198 -3.136 21.621 1.00 282.09 248 ASP A CA 1
ATOM 1239 C C . ASP A 1 248 ? -65.055 -4.655 21.541 1.00 276.16 248 ASP A C 1
ATOM 1240 O O . ASP A 1 248 ? -64.014 -5.189 21.915 1.00 273.90 248 ASP A O 1
ATOM 1245 N N . ALA A 1 249 ? -66.087 -5.334 21.038 1.00 281.43 249 ALA A N 1
ATOM 1246 C CA . ALA A 1 249 ? -66.022 -6.781 20.820 1.00 271.42 249 ALA A CA 1
ATOM 1247 C C . ALA A 1 249 ? -65.064 -7.151 19.694 1.00 258.53 249 ALA A C 1
ATOM 1248 O O . ALA A 1 249 ? -64.355 -8.149 19.799 1.00 252.68 249 ALA A O 1
ATOM 1250 N N . ARG A 1 250 ? -65.046 -6.343 18.633 1.00 261.22 250 ARG A N 1
ATOM 1251 C CA . ARG A 1 250 ? -64.113 -6.534 17.516 1.00 254.63 250 ARG A CA 1
ATOM 1252 C C . ARG A 1 250 ? -62.649 -6.487 17.956 1.00 251.13 250 ARG A C 1
ATOM 1253 O O . ARG A 1 250 ? -61.808 -7.173 17.373 1.00 252.88 250 ARG A O 1
ATOM 1261 N N . LYS A 1 251 ? -62.353 -5.676 18.972 1.00 253.75 251 LYS A N 1
ATOM 1262 C CA . LYS A 1 251 ? -61.000 -5.582 19.528 1.00 248.30 251 LYS A CA 1
ATOM 1263 C C . LYS A 1 251 ? -60.768 -6.497 20.732 1.00 248.75 251 LYS A C 1
ATOM 1264 O O . LYS A 1 251 ? -59.617 -6.748 21.094 1.00 248.91 251 LYS A O 1
ATOM 1270 N N . LYS A 1 252 ? -61.842 -6.982 21.355 1.00 257.18 252 LYS A N 1
ATOM 1271 C CA . LYS A 1 252 ? -61.724 -7.910 22.483 1.00 254.23 252 LYS A CA 1
ATOM 1272 C C . LYS A 1 252 ? -61.488 -9.349 22.032 1.00 245.17 252 LYS A C 1
ATOM 1273 O O . LYS A 1 252 ? -60.846 -10.119 22.749 1.00 238.00 252 LYS A O 1
ATOM 1279 N N . LEU A 1 253 ? -62.036 -9.720 20.872 1.00 244.54 253 LEU A N 1
ATOM 1280 C CA . LEU A 1 253 ? -61.783 -11.050 20.308 1.00 237.16 253 LEU A CA 1
ATOM 1281 C C . LEU A 1 253 ? -60.311 -11.228 19.953 1.00 235.97 253 LEU A C 1
ATOM 1282 O O . LEU A 1 253 ? -59.815 -12.352 19.955 1.00 233.62 253 LEU A O 1
ATOM 1287 N N . ASP A 1 254 ? -59.615 -10.119 19.685 1.00 247.54 254 ASP A N 1
ATOM 1288 C CA . ASP A 1 254 ? -58.181 -10.154 19.411 1.00 241.30 254 ASP A CA 1
ATOM 1289 C C . ASP A 1 254 ? -57.349 -10.686 20.579 1.00 244.60 254 ASP A C 1
ATOM 1290 O O . ASP A 1 254 ? -56.231 -11.152 20.362 1.00 243.76 254 ASP A O 1
ATOM 1295 N N . ASN A 1 255 ? -57.876 -10.611 21.803 1.00 251.26 255 ASN A N 1
ATOM 1296 C CA . ASN A 1 255 ? -57.237 -11.265 22.947 1.00 242.78 255 ASN A CA 1
ATOM 1297 C C . ASN A 1 255 ? -57.170 -12.776 22.734 1.00 232.78 255 ASN A C 1
ATOM 1298 O O . ASN A 1 255 ? -56.105 -13.371 22.875 1.00 229.37 255 ASN A O 1
ATOM 1303 N N . GLN A 1 256 ? -58.302 -13.381 22.382 1.00 235.84 256 GLN A N 1
ATOM 1304 C CA . GLN A 1 256 ? -58.343 -14.816 22.082 1.00 226.25 256 GLN A CA 1
ATOM 1305 C C . GLN A 1 256 ? -57.538 -15.157 20.832 1.00 222.78 256 GLN A C 1
ATOM 1306 O O . GLN A 1 256 ? -56.907 -16.213 20.771 1.00 223.44 256 GLN A O 1
ATOM 1312 N N . ILE A 1 257 ? -57.566 -14.262 19.846 1.00 229.06 257 ILE A N 1
ATOM 1313 C CA . ILE A 1 257 ? -56.754 -14.412 18.634 1.00 226.18 257 ILE A CA 1
ATOM 1314 C C . ILE A 1 257 ? -55.273 -14.509 18.990 1.00 224.66 257 ILE A C 1
ATOM 1315 O O . ILE A 1 257 ? -54.579 -15.416 18.523 1.00 219.66 257 ILE A O 1
ATOM 1320 N N . ASP A 1 258 ? -54.804 -13.577 19.816 1.00 233.80 258 ASP A N 1
ATOM 1321 C CA . ASP A 1 258 ? -53.395 -13.535 20.207 1.00 229.02 258 ASP A CA 1
ATOM 1322 C C . ASP A 1 258 ? -53.005 -14.696 21.113 1.00 228.39 258 ASP A C 1
ATOM 1323 O O . ASP A 1 258 ? -51.890 -15.204 21.002 1.00 229.65 258 ASP A O 1
ATOM 1328 N N . THR A 1 259 ? -53.909 -15.120 21.996 1.00 230.39 259 THR A N 1
ATOM 1329 C CA . THR A 1 259 ? -53.640 -16.283 22.842 1.00 222.77 259 THR A CA 1
ATOM 1330 C C . THR A 1 259 ? -53.517 -17.558 22.009 1.00 215.82 259 THR A C 1
ATOM 1331 O O . THR A 1 259 ? -52.604 -18.350 22.234 1.00 217.71 259 THR A O 1
ATOM 1335 N N . ALA A 1 260 ? -54.417 -17.741 21.044 1.00 214.79 260 ALA A N 1
ATOM 1336 C CA . ALA A 1 260 ? -54.347 -18.893 20.142 1.00 205.63 260 ALA A CA 1
ATOM 1337 C C . ALA A 1 260 ? -53.092 -18.845 19.272 1.00 204.29 260 ALA A C 1
ATOM 1338 O O . ALA A 1 260 ? -52.462 -19.876 19.047 1.00 206.21 260 ALA A O 1
ATOM 1340 N N . SER A 1 261 ? -52.722 -17.652 18.805 1.00 211.00 261 SER A N 1
ATOM 1341 C CA . SER A 1 261 ? -51.510 -17.484 17.997 1.00 204.61 261 SER A CA 1
ATOM 1342 C C . SER A 1 261 ? -50.242 -17.770 18.799 1.00 205.24 261 SER A C 1
ATOM 1343 O O . SER A 1 261 ? -49.315 -18.398 18.284 1.00 205.09 261 SER A O 1
ATOM 1346 N N . THR A 1 262 ? -50.206 -17.306 20.047 1.00 205.39 262 THR A N 1
ATOM 1347 C CA . THR A 1 262 ? -49.084 -17.597 20.935 1.00 201.94 262 THR A CA 1
ATOM 1348 C C . THR A 1 262 ? -49.000 -19.084 21.261 1.00 196.21 262 THR A C 1
ATOM 1349 O O . THR A 1 262 ? -47.902 -19.619 21.339 1.00 194.40 262 THR A O 1
ATOM 1353 N N . ARG A 1 263 ? -50.146 -19.748 21.425 1.00 197.71 263 ARG A N 1
ATOM 1354 C CA . ARG A 1 263 ? -50.167 -21.207 21.587 1.00 192.96 263 ARG A CA 1
ATOM 1355 C C . ARG A 1 263 ? -49.656 -21.928 20.340 1.00 192.34 263 ARG A C 1
ATOM 1356 O O . ARG A 1 263 ? -48.909 -22.894 20.452 1.00 191.86 263 ARG A O 1
ATOM 1364 N N . LEU A 1 264 ? -50.050 -21.450 19.161 1.00 195.08 264 LEU A N 1
ATOM 1365 C CA . LEU A 1 264 ? -49.558 -22.013 17.894 1.00 192.99 264 LEU A CA 1
ATOM 1366 C C . LEU A 1 264 ? -48.042 -21.914 17.773 1.00 189.42 264 LEU A C 1
ATOM 1367 O O . LEU A 1 264 ? -47.378 -22.896 17.446 1.00 188.95 264 LEU A O 1
ATOM 1372 N N . THR A 1 265 ? -47.505 -20.731 18.051 1.00 196.25 265 THR A N 1
ATOM 1373 C CA . THR A 1 265 ? -46.056 -20.518 18.040 1.00 194.72 265 THR A CA 1
ATOM 1374 C C . THR A 1 265 ? -45.359 -21.269 19.185 1.00 195.90 265 THR A C 1
ATOM 1375 O O . THR A 1 265 ? -44.204 -21.680 19.051 1.00 198.35 265 THR A O 1
ATOM 1379 N N . GLU A 1 266 ? -46.070 -21.449 20.296 1.00 199.05 266 GLU A N 1
ATOM 1380 C CA . GLU A 1 266 ? -45.560 -22.193 21.449 1.00 195.78 266 GLU A CA 1
ATOM 1381 C C . GLU A 1 266 ? -45.403 -23.686 21.147 1.00 190.14 266 GLU A C 1
ATOM 1382 O O . GLU A 1 266 ? -44.490 -24.329 21.670 1.00 186.31 266 GLU A O 1
ATOM 1388 N N . LEU A 1 267 ? -46.285 -24.222 20.303 1.00 186.36 267 LEU A N 1
ATOM 1389 C CA . LEU A 1 267 ? -46.247 -25.636 19.919 1.00 182.72 267 LEU A CA 1
ATOM 1390 C C . LEU A 1 267 ? -45.407 -25.917 18.681 1.00 186.18 267 LEU A C 1
ATOM 1391 O O . LEU A 1 267 ? -44.848 -27.010 18.561 1.00 189.00 267 LEU A O 1
ATOM 1396 N N . ASN A 1 268 ? -45.319 -24.955 17.765 1.00 192.72 268 ASN A N 1
ATOM 1397 C CA . ASN A 1 268 ? -44.510 -25.134 16.557 1.00 187.64 268 ASN A CA 1
ATOM 1398 C C . ASN A 1 268 ? -43.026 -25.242 16.874 1.00 187.63 268 ASN A C 1
ATOM 1399 O O . ASN A 1 268 ? -42.332 -26.073 16.293 1.00 182.45 268 ASN A O 1
ATOM 1404 N N . ARG A 1 269 ? -42.547 -24.415 17.800 1.00 185.76 269 ARG A N 1
ATOM 1405 C CA . ARG A 1 269 ? -41.154 -24.498 18.234 1.00 186.83 269 ARG A CA 1
ATOM 1406 C C . ARG A 1 269 ? -40.872 -25.811 18.968 1.00 186.44 269 ARG A C 1
ATOM 1407 O O . ARG A 1 269 ? -39.771 -26.356 18.858 1.00 186.78 269 ARG A O 1
ATOM 1415 N N . GLN A 1 270 ? -41.860 -26.314 19.707 1.00 188.82 270 GLN A N 1
ATOM 1416 C CA . GLN A 1 270 ? -41.741 -27.631 20.347 1.00 186.67 270 GLN A CA 1
ATOM 1417 C C . GLN A 1 270 ? -41.659 -28.754 19.324 1.00 186.39 270 GLN A C 1
ATOM 1418 O O . GLN A 1 270 ? -40.903 -29.709 19.515 1.00 187.06 270 GLN A O 1
ATOM 1424 N N . LEU A 1 271 ? -42.437 -28.641 18.250 1.00 192.72 271 LEU A N 1
ATOM 1425 C CA . LEU A 1 271 ? -42.353 -29.590 17.141 1.00 191.07 271 LEU A CA 1
ATOM 1426 C C . LEU A 1 271 ? -40.971 -29.560 16.497 1.00 187.13 271 LEU A C 1
ATOM 1427 O O . LEU A 1 271 ? -40.408 -30.614 16.197 1.00 189.59 271 LEU A O 1
ATOM 1432 N N . GLU A 1 272 ? -40.435 -28.359 16.287 1.00 189.20 272 GLU A N 1
ATOM 1433 C CA . GLU A 1 272 ? -39.086 -28.212 15.735 1.00 184.71 272 GLU A CA 1
ATOM 1434 C C . GLU A 1 272 ? -38.022 -28.794 16.664 1.00 188.81 272 GLU A C 1
ATOM 1435 O O . GLU A 1 272 ? -37.066 -29.414 16.195 1.00 188.29 272 GLU A O 1
ATOM 1441 N N . GLN A 1 273 ? -38.194 -28.592 17.969 1.00 194.40 273 GLN A N 1
ATOM 1442 C CA . GLN A 1 273 ? -37.282 -29.159 18.965 1.00 191.97 273 GLN A CA 1
ATOM 1443 C C . GLN A 1 273 ? -37.309 -30.687 18.948 1.00 187.65 273 GLN A C 1
ATOM 1444 O O . GLN A 1 273 ? -36.256 -31.324 18.982 1.00 183.82 273 GLN A O 1
ATOM 1450 N N . SER A 1 274 ? -38.510 -31.261 18.907 1.00 191.23 274 SER A N 1
ATOM 1451 C CA . SER A 1 274 ? -38.666 -32.716 18.841 1.00 187.95 274 SER A CA 1
ATOM 1452 C C . SER A 1 274 ? -38.055 -33.288 17.563 1.00 193.04 274 SER A C 1
ATOM 1453 O O . SER A 1 274 ? -37.393 -34.321 17.610 1.00 196.82 274 SER A O 1
ATOM 1456 N N . GLU A 1 275 ? -38.260 -32.604 16.438 1.00 198.82 275 GLU A N 1
ATOM 1457 C CA . GLU A 1 275 ? -37.694 -33.048 15.160 1.00 199.35 275 GLU A CA 1
ATOM 1458 C C . GLU A 1 275 ? -36.167 -32.969 15.157 1.00 194.15 275 GLU A C 1
ATOM 1459 O O . GLU A 1 275 ? -35.501 -33.838 14.588 1.00 191.01 275 GLU A O 1
ATOM 1465 N N . LYS A 1 276 ? -35.627 -31.927 15.788 1.00 193.80 276 LYS A N 1
ATOM 1466 C CA . LYS A 1 276 ? -34.178 -31.792 15.959 1.00 191.60 276 LYS A CA 1
ATOM 1467 C C . LYS A 1 276 ? -33.608 -32.923 16.809 1.00 190.01 276 LYS A C 1
ATOM 1468 O O . LYS A 1 276 ? -32.545 -33.460 16.492 1.00 189.12 276 LYS A O 1
ATOM 1474 N N . LEU A 1 277 ? -34.313 -33.273 17.884 1.00 195.86 277 LEU A N 1
ATOM 1475 C CA . LEU A 1 277 ? -33.920 -34.411 18.726 1.00 191.74 277 LEU A CA 1
ATOM 1476 C C . LEU A 1 277 ? -33.935 -35.723 17.956 1.00 187.18 277 LEU A C 1
ATOM 1477 O O . LEU A 1 277 ? -33.017 -36.528 18.095 1.00 188.48 277 LEU A O 1
ATOM 1482 N N . ILE A 1 278 ? -34.964 -35.923 17.139 1.00 188.52 278 ILE A N 1
ATOM 1483 C CA . ILE A 1 278 ? -35.076 -37.133 16.323 1.00 187.84 278 ILE A CA 1
ATOM 1484 C C . ILE A 1 278 ? -33.921 -37.212 15.323 1.00 186.92 278 ILE A C 1
ATOM 1485 O O . ILE A 1 278 ? -33.316 -38.273 15.159 1.00 189.00 278 ILE A O 1
ATOM 1490 N N . ALA A 1 279 ? -33.632 -36.095 14.657 1.00 192.25 279 ALA A N 1
ATOM 1491 C CA . ALA A 1 279 ? -32.531 -36.035 13.694 1.00 191.62 279 ALA A CA 1
ATOM 1492 C C . ALA A 1 279 ? -31.176 -36.290 14.352 1.00 193.43 279 ALA A C 1
ATOM 1493 O O . ALA A 1 279 ? -30.334 -36.986 13.781 1.00 187.90 279 ALA A O 1
ATOM 1495 N N . GLY A 1 280 ? -30.974 -35.731 15.544 1.00 193.36 280 GLY A N 1
ATOM 1496 C CA . GLY A 1 280 ? -29.737 -35.940 16.295 1.00 192.41 280 GLY A CA 1
ATOM 1497 C C . GLY A 1 280 ? -29.550 -37.378 16.743 1.00 190.51 280 GLY A C 1
ATOM 1498 O O . GLY A 1 280 ? -28.433 -37.896 16.719 1.00 189.60 280 GLY A O 1
ATOM 1499 N N . VAL A 1 281 ? -30.641 -38.016 17.162 1.00 193.16 281 VAL A N 1
ATOM 1500 C CA . VAL A 1 281 ? -30.609 -39.430 17.532 1.00 191.43 281 VAL A CA 1
ATOM 1501 C C . VAL A 1 281 ? -30.279 -40.299 16.318 1.00 192.96 281 VAL A C 1
ATOM 1502 O O . VAL A 1 281 ? -29.457 -41.193 16.415 1.00 192.19 281 VAL A O 1
ATOM 1506 N N . ASN A 1 282 ? -30.900 -40.029 15.176 1.00 197.90 282 ASN A N 1
ATOM 1507 C CA . ASN A 1 282 ? -30.578 -40.771 13.950 1.00 193.97 282 ASN A CA 1
ATOM 1508 C C . ASN A 1 282 ? -29.129 -40.552 13.507 1.00 191.23 282 ASN A C 1
ATOM 1509 O O . ASN A 1 282 ? -28.489 -41.474 12.992 1.00 189.25 282 ASN A O 1
ATOM 1514 N N . ALA A 1 283 ? -28.624 -39.335 13.711 1.00 193.05 283 ALA A N 1
ATOM 1515 C CA . ALA A 1 283 ? -27.220 -39.022 13.441 1.00 190.47 283 ALA A CA 1
ATOM 1516 C C . ALA A 1 283 ? -26.280 -39.823 14.334 1.00 191.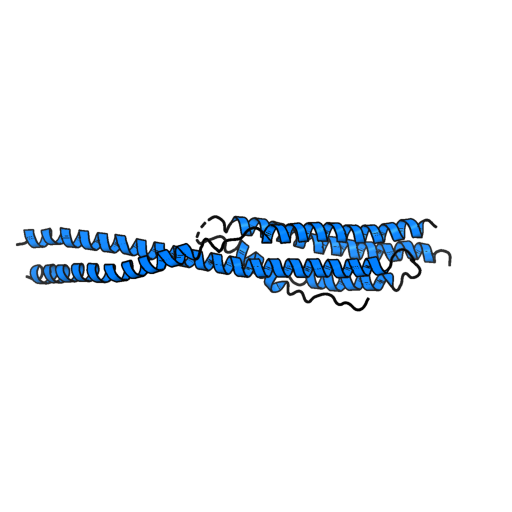43 283 ALA A C 1
ATOM 1517 O O . ALA A 1 283 ? -25.267 -40.329 13.853 1.00 192.61 283 ALA A O 1
ATOM 1519 N N . VAL A 1 284 ? -26.622 -39.956 15.615 1.00 191.43 284 VAL A N 1
ATOM 1520 C CA . VAL A 1 284 ? -25.793 -40.731 16.541 1.00 187.96 284 VAL A CA 1
ATOM 1521 C C . VAL A 1 284 ? -25.854 -42.230 16.214 1.00 186.44 284 VAL A C 1
ATOM 1522 O O . VAL A 1 284 ? -24.882 -42.948 16.432 1.00 189.36 284 VAL A O 1
ATOM 1526 N N . ILE A 1 285 ? -26.980 -42.689 15.669 1.00 186.65 285 ILE A N 1
ATOM 1527 C CA . ILE A 1 285 ? -27.102 -44.081 15.227 1.00 187.75 285 ILE A CA 1
ATOM 1528 C C . ILE A 1 285 ? -26.175 -44.354 14.047 1.00 186.86 285 ILE A C 1
ATOM 1529 O O . ILE A 1 285 ? -25.481 -45.371 14.028 1.00 186.22 285 ILE A O 1
ATOM 1534 N N . LYS A 1 286 ? -26.184 -43.464 13.060 1.00 191.97 286 LYS A N 1
ATOM 1535 C CA . LYS A 1 286 ? -25.260 -43.586 11.925 1.00 191.86 286 LYS A CA 1
ATOM 1536 C C . LYS A 1 286 ? -23.800 -43.441 12.348 1.00 189.33 286 LYS A C 1
ATOM 1537 O O . LYS A 1 286 ? -22.923 -44.071 11.754 1.00 189.66 286 LYS A O 1
ATOM 1543 N N . ILE A 1 287 ? -23.548 -42.611 13.359 1.00 185.80 287 ILE A N 1
ATOM 1544 C CA . ILE A 1 287 ? -22.212 -42.499 13.949 1.00 183.66 287 ILE A CA 1
ATOM 1545 C C . ILE A 1 287 ? -21.771 -43.846 14.519 1.00 181.99 287 ILE A C 1
ATOM 1546 O O . ILE A 1 287 ? -20.636 -44.269 14.291 1.00 185.24 287 ILE A O 1
ATOM 1551 N N . ASP A 1 288 ? -22.662 -44.499 15.267 1.00 183.17 288 ASP A N 1
ATOM 1552 C CA . ASP A 1 288 ? -22.417 -45.863 15.755 1.00 182.95 288 ASP A CA 1
ATOM 1553 C C . ASP A 1 288 ? -22.038 -46.796 14.609 1.00 183.35 288 ASP A C 1
ATOM 1554 O O . ASP A 1 288 ? -21.044 -47.519 14.700 1.00 181.52 288 ASP A O 1
ATOM 1559 N N . GLN A 1 289 ? -22.836 -46.771 13.545 1.00 188.87 289 GLN A N 1
ATOM 1560 C CA . GLN A 1 289 ? -22.642 -47.675 12.416 1.00 190.42 289 GLN A CA 1
ATOM 1561 C C . GLN A 1 289 ? -21.268 -47.503 11.780 1.00 184.88 289 GLN A C 1
ATOM 1562 O O . GLN A 1 289 ? -20.553 -48.485 11.571 1.00 185.96 289 GLN A O 1
ATOM 1568 N N . GLU A 1 290 ? -20.907 -46.261 11.474 1.00 181.92 290 GLU A N 1
ATOM 1569 C CA . GLU A 1 290 ? -19.629 -45.992 10.816 1.00 181.56 290 GLU A CA 1
ATOM 1570 C C . GLU A 1 290 ? -18.440 -46.205 11.756 1.00 181.40 290 GLU A C 1
ATOM 1571 O O . GLU A 1 290 ? -17.382 -46.643 11.310 1.00 182.63 290 GLU A O 1
ATOM 1577 N N . LYS A 1 291 ? -18.615 -45.905 13.043 1.00 179.05 291 LYS A N 1
ATOM 1578 C CA . LYS A 1 291 ? -17.585 -46.199 14.052 1.00 172.30 291 LYS A CA 1
ATOM 1579 C C . LYS A 1 291 ? -17.354 -47.707 14.153 1.00 164.98 291 LYS A C 1
ATOM 1580 O O . LYS A 1 291 ? -16.219 -48.147 14.304 1.00 157.75 291 LYS A O 1
ATOM 1586 N N . SER A 1 292 ? -18.430 -48.487 14.069 1.00 165.31 292 SER A N 1
ATOM 1587 C CA . SER A 1 292 ? -18.329 -49.947 14.077 1.00 165.89 292 SER A CA 1
ATOM 1588 C C . SER A 1 292 ? -17.562 -50.458 12.859 1.00 164.39 292 SER A C 1
ATOM 1589 O O . SER A 1 292 ? -16.727 -51.347 12.994 1.00 163.93 292 SER A O 1
ATOM 1592 N N . ALA A 1 293 ? -17.836 -49.889 11.684 1.00 163.85 293 ALA A N 1
ATOM 1593 C CA . ALA A 1 293 ? -17.053 -50.198 10.479 1.00 160.39 293 ALA A CA 1
ATOM 1594 C C . ALA A 1 293 ? -15.570 -49.887 10.673 1.00 154.30 293 ALA A C 1
ATOM 1595 O O . ALA A 1 293 ? -14.710 -50.662 10.248 1.00 155.84 293 ALA A O 1
ATOM 1597 N N . VAL A 1 294 ? -15.287 -48.751 11.310 1.00 151.08 294 VAL A N 1
ATOM 1598 C CA . VAL A 1 294 ? -13.913 -48.344 11.619 1.00 147.66 294 VAL A CA 1
ATOM 1599 C C . VAL A 1 294 ? -13.218 -49.344 12.543 1.00 146.36 294 VAL A C 1
ATOM 1600 O O . VAL A 1 294 ? -12.061 -49.702 12.309 1.00 143.67 294 VAL A O 1
ATOM 1604 N N . VAL A 1 295 ? -13.922 -49.783 13.583 1.00 148.44 295 VAL A N 1
ATOM 1605 C CA . VAL A 1 295 ? -13.363 -50.732 14.548 1.00 147.72 295 VAL A CA 1
ATOM 1606 C C . VAL A 1 295 ? -13.108 -52.087 13.893 1.00 144.18 295 VAL A C 1
ATOM 1607 O O . VAL A 1 295 ? -12.090 -52.715 14.166 1.00 141.02 295 VAL A O 1
ATOM 1611 N N . VAL A 1 296 ? -14.021 -52.521 13.027 1.00 145.96 296 VAL A N 1
ATOM 1612 C CA . VAL A 1 296 ? -13.842 -53.774 12.291 1.00 147.89 296 VAL A CA 1
ATOM 1613 C C . VAL A 1 296 ? -12.612 -53.691 11.388 1.00 146.49 296 VAL A C 1
ATOM 1614 O O . VAL A 1 296 ? -11.842 -54.651 11.303 1.00 150.43 296 VAL A O 1
ATOM 1618 N N . GLU A 1 297 ? -12.437 -52.552 10.721 1.00 146.41 297 GLU A N 1
ATOM 1619 C CA . GLU A 1 297 ? -11.263 -52.336 9.873 1.00 145.76 297 GLU A CA 1
ATOM 1620 C C . GLU A 1 297 ? -9.967 -52.336 10.684 1.00 142.02 297 GLU A C 1
ATOM 1621 O O . GLU A 1 297 ? -8.949 -52.854 10.222 1.00 139.07 297 GLU A O 1
ATOM 1627 N N . ALA A 1 298 ? -10.010 -51.754 11.883 1.00 145.21 298 ALA A N 1
ATOM 1628 C CA . ALA A 1 298 ? -8.854 -51.757 12.785 1.00 144.31 298 ALA A CA 1
ATOM 1629 C C . ALA A 1 298 ? -8.474 -53.171 13.217 1.00 142.85 298 ALA A C 1
ATOM 1630 O O . ALA A 1 298 ? -7.289 -53.502 13.277 1.00 139.21 298 ALA A O 1
ATOM 1632 N N . GLU A 1 299 ? -9.477 -53.992 13.518 1.00 145.72 299 GLU A N 1
ATOM 1633 C CA . GLU A 1 299 ? -9.247 -55.397 13.874 1.00 145.91 299 GLU A CA 1
ATOM 1634 C C . GLU A 1 299 ? -8.668 -56.182 12.700 1.00 144.66 299 GLU A C 1
ATOM 1635 O O . GLU A 1 299 ? -7.781 -57.018 12.887 1.00 145.69 299 GLU A O 1
ATOM 1641 N N . LYS A 1 300 ? -9.182 -55.913 11.503 1.00 144.92 300 LYS A N 1
ATOM 1642 C CA . LYS A 1 300 ? -8.663 -56.528 10.281 1.00 143.32 300 LYS A CA 1
ATOM 1643 C C . LYS A 1 300 ? -7.190 -56.205 10.048 1.00 140.01 300 LYS A C 1
ATOM 1644 O O . LYS A 1 300 ? -6.400 -57.096 9.726 1.00 140.33 300 LYS A O 1
ATOM 1650 N N . LEU A 1 301 ? -6.834 -54.932 10.208 1.00 139.08 301 LEU A N 1
ATOM 1651 C CA . LEU A 1 301 ? -5.447 -54.497 10.035 1.00 136.50 301 LEU A CA 1
ATOM 1652 C C . LEU A 1 301 ? -4.525 -55.072 11.110 1.00 136.23 301 LEU A C 1
ATOM 1653 O O . LEU A 1 301 ? -3.391 -55.451 10.811 1.00 136.30 301 LEU A O 1
ATOM 1658 N N . SER A 1 302 ? -5.002 -55.120 12.353 1.00 138.10 302 SER A N 1
ATOM 1659 C CA . SER A 1 302 ? -4.236 -55.729 13.442 1.00 137.99 302 SER A CA 1
ATOM 1660 C C . SER A 1 302 ? -3.962 -57.205 13.174 1.00 138.41 302 SER A C 1
ATOM 1661 O O . SER A 1 302 ? -2.863 -57.690 13.454 1.00 139.06 302 SER A O 1
ATOM 1664 N N . ARG A 1 303 ? -4.956 -57.910 12.635 1.00 140.35 303 ARG A N 1
ATOM 1665 C CA . ARG A 1 303 ? -4.779 -59.315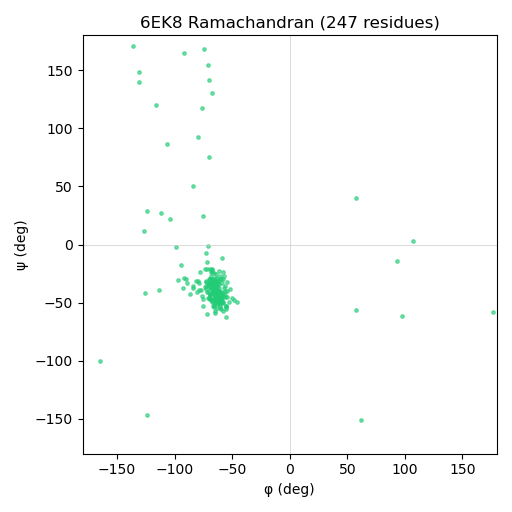 12.277 1.00 140.48 303 ARG A CA 1
ATOM 1666 C C . ARG A 1 303 ? -3.830 -59.490 11.091 1.00 137.76 303 ARG A C 1
ATOM 1667 O O . ARG A 1 303 ? -3.083 -60.463 11.054 1.00 134.35 303 ARG A O 1
ATOM 1675 N N . ALA A 1 304 ? -3.857 -58.559 10.136 1.00 137.33 304 ALA A N 1
ATOM 1676 C CA . ALA A 1 304 ? -2.912 -58.584 9.011 1.00 136.73 304 ALA A CA 1
ATOM 1677 C C . ALA A 1 304 ? -1.472 -58.405 9.478 1.00 135.46 304 ALA A C 1
ATOM 1678 O O . ALA A 1 304 ? -0.571 -59.092 8.994 1.00 136.07 304 ALA A O 1
ATOM 1680 N N . TRP A 1 305 ? -1.260 -57.472 10.404 1.00 137.37 305 TRP A N 1
ATOM 1681 C CA . TRP A 1 305 ? 0.054 -57.306 11.031 1.00 138.31 305 TRP A CA 1
ATOM 1682 C C . TRP A 1 305 ? 0.473 -58.540 11.813 1.00 137.40 305 TRP A C 1
ATOM 1683 O O . TRP A 1 305 ? 1.645 -58.922 11.786 1.00 137.13 305 TRP A O 1
ATOM 1694 N N . HIS A 1 306 ? -0.481 -59.154 12.508 1.00 137.45 306 HIS A N 1
ATOM 1695 C CA . HIS A 1 306 ? -0.225 -60.419 13.199 1.00 137.65 306 HIS A CA 1
ATOM 1696 C C . HIS A 1 306 ? 0.175 -61.541 12.242 1.00 137.94 306 HIS A C 1
ATOM 1697 O O . HIS A 1 306 ? 1.007 -62.385 12.580 1.00 138.79 306 HIS A O 1
ATOM 1704 N N . ILE A 1 307 ? -0.439 -61.562 11.066 1.00 142.52 307 ILE A N 1
ATOM 1705 C CA . ILE A 1 307 ? -0.095 -62.540 10.043 1.00 144.90 307 ILE A CA 1
ATOM 1706 C C . ILE A 1 307 ? 1.336 -62.340 9.561 1.00 146.08 307 ILE A C 1
ATOM 1707 O O . ILE A 1 307 ? 2.088 -63.307 9.458 1.00 145.97 307 ILE A O 1
ATOM 1712 N N . PHE A 1 308 ? 1.708 -61.101 9.251 1.00 152.91 308 PHE A N 1
ATOM 1713 C CA . PHE A 1 308 ? 3.074 -60.841 8.801 1.00 155.62 308 PHE A CA 1
ATOM 1714 C C . PHE A 1 308 ? 4.115 -61.114 9.882 1.00 152.62 308 PHE A C 1
ATOM 1715 O O . PHE A 1 308 ? 5.203 -61.608 9.575 1.00 152.75 308 PHE A O 1
ATOM 1723 N N . ILE A 1 309 ? 3.797 -60.799 11.134 1.00 149.47 309 ILE A N 1
ATOM 1724 C CA . ILE A 1 309 ? 4.746 -61.053 12.212 1.00 147.93 309 ILE A CA 1
ATOM 1725 C C . ILE A 1 309 ? 4.879 -62.559 12.467 1.00 152.36 309 ILE A C 1
ATOM 1726 O O . ILE A 1 309 ? 5.956 -63.031 12.810 1.00 148.99 309 ILE A O 1
ATOM 1731 N N . HIS A 1 310 ? 3.786 -63.297 12.279 1.00 160.40 310 HIS A N 1
ATOM 1732 C CA . HIS A 1 310 ? 3.822 -64.764 12.244 1.00 164.22 310 HIS A CA 1
ATOM 1733 C C . HIS A 1 310 ? 4.768 -65.272 11.151 1.00 161.36 310 HIS A C 1
ATOM 1734 O O . HIS A 1 310 ? 5.546 -66.199 11.381 1.00 160.35 310 HIS A O 1
ATOM 1741 N N . GLU A 1 311 ? 4.683 -64.679 9.963 1.00 160.25 311 GLU A N 1
ATOM 1742 C CA . GLU A 1 311 ? 5.589 -65.030 8.866 1.00 159.87 311 GLU A CA 1
ATOM 1743 C C . GLU A 1 311 ? 7.041 -64.709 9.188 1.00 158.19 311 GLU A C 1
ATOM 1744 O O . GLU A 1 311 ? 7.931 -65.463 8.811 1.00 158.47 311 GLU A O 1
ATOM 1750 N N . ILE A 1 312 ? 7.271 -63.592 9.873 1.00 158.98 312 ILE A N 1
ATOM 1751 C CA . ILE A 1 312 ? 8.616 -63.221 10.326 1.00 159.30 312 ILE A CA 1
ATOM 1752 C C . ILE A 1 312 ? 9.156 -64.231 11.336 1.00 161.33 312 ILE A C 1
ATOM 1753 O O . ILE A 1 312 ? 10.326 -64.615 11.266 1.00 164.57 312 ILE A O 1
ATOM 1758 N N . THR A 1 313 ? 8.303 -64.653 12.265 1.00 165.41 313 THR A N 1
ATOM 1759 C CA . THR A 1 313 ? 8.683 -65.669 13.246 1.00 168.02 313 THR A CA 1
ATOM 1760 C C . THR A 1 313 ? 8.975 -67.021 12.607 1.00 170.24 313 THR A C 1
ATOM 1761 O O . THR A 1 313 ? 9.774 -67.791 13.142 1.00 168.16 313 THR A O 1
ATOM 1765 N N . ALA A 1 314 ? 8.335 -67.306 11.471 1.00 176.17 314 ALA A N 1
ATOM 1766 C CA . ALA A 1 314 ? 8.558 -68.563 10.749 1.00 183.34 314 ALA A CA 1
ATOM 1767 C C . ALA A 1 314 ? 10.022 -68.792 10.360 1.00 184.84 314 ALA A C 1
ATOM 1768 O O . ALA A 1 314 ? 10.444 -69.942 10.221 1.00 180.45 314 ALA A O 1
ATOM 1770 N N . LEU A 1 315 ? 10.788 -67.714 10.192 1.00 189.84 315 LEU A N 1
ATOM 1771 C CA . LEU A 1 315 ? 12.203 -67.830 9.834 1.00 194.52 315 LEU A CA 1
ATOM 1772 C C . LEU A 1 315 ? 13.051 -68.336 10.993 1.00 207.94 315 LEU A C 1
ATOM 1773 O O . LEU A 1 315 ? 13.945 -69.162 10.787 1.00 207.57 315 LEU A O 1
ATOM 1778 N N . GLN A 1 316 ? 12.760 -67.847 12.200 1.00 207.90 316 GLN A N 1
ATOM 1779 C CA . GLN A 1 316 ? 13.529 -68.180 13.403 1.00 211.96 316 GLN A CA 1
ATOM 1780 C C . GLN A 1 316 ? 14.984 -67.696 13.219 1.00 220.83 316 GLN A C 1
ATOM 1781 O O . GLN A 1 316 ? 15.207 -66.714 12.502 1.00 229.20 316 GLN A O 1
ATOM 1787 N N . GLY A 1 317 ? 15.960 -68.353 13.847 1.00 232.58 317 GLY A N 1
ATOM 1788 C CA . GLY A 1 317 ? 17.345 -67.898 13.814 1.00 233.84 317 GLY A CA 1
ATOM 1789 C C . GLY A 1 317 ? 18.286 -68.793 13.039 1.00 242.85 317 GLY A C 1
ATOM 1790 O O . GLY A 1 317 ? 19.483 -68.821 13.337 1.00 249.81 317 GLY A O 1
ATOM 1791 N N . THR A 1 318 ? 17.766 -69.521 12.052 1.00 253.85 318 THR A N 1
ATOM 1792 C CA . THR A 1 318 ? 18.607 -70.377 11.217 1.00 258.32 318 THR A CA 1
ATOM 1793 C C . THR A 1 318 ? 19.502 -69.514 10.326 1.00 251.40 318 THR A C 1
ATOM 1794 O O . THR A 1 318 ? 20.708 -69.762 10.238 1.00 247.66 318 THR A O 1
ATOM 1798 N N . SER A 1 319 ? 18.903 -68.509 9.682 1.00 263.85 319 SER A N 1
ATOM 1799 C CA . SER A 1 319 ? 19.641 -67.477 8.935 1.00 262.64 319 SER A CA 1
ATOM 1800 C C . SER A 1 319 ? 20.526 -68.070 7.836 1.00 258.64 319 SER A C 1
ATOM 1801 O O . SER A 1 319 ? 21.654 -67.619 7.612 1.00 256.25 319 SER A O 1
ATOM 1804 N N . LEU A 1 320 ? 19.996 -69.075 7.153 1.00 258.38 320 LEU A N 1
ATOM 1805 C CA . LEU A 1 320 ? 20.755 -69.825 6.152 1.00 256.26 320 LEU A CA 1
ATOM 1806 C C . LEU A 1 320 ? 20.748 -69.129 4.792 1.00 249.83 320 LEU A C 1
ATOM 1807 O O . LEU A 1 320 ? 21.765 -69.140 4.093 1.00 247.72 320 LEU A O 1
ATOM 1812 N N . ASN A 1 321 ? 19.616 -68.522 4.433 1.00 254.85 321 ASN A N 1
ATOM 1813 C CA . ASN A 1 321 ? 19.452 -67.863 3.130 1.00 250.42 321 ASN A CA 1
ATOM 1814 C C . ASN A 1 321 ? 18.887 -66.453 3.277 1.00 231.02 321 ASN A C 1
ATOM 1815 O O . ASN A 1 321 ? 17.999 -66.208 4.097 1.00 225.70 321 ASN A O 1
ATOM 1820 N N . GLU A 1 322 ? 19.425 -65.541 2.469 1.00 223.80 322 GLU A N 1
ATOM 1821 C CA . GLU A 1 322 ? 18.990 -64.138 2.408 1.00 216.93 322 GLU A CA 1
ATOM 1822 C C . GLU A 1 322 ? 17.932 -63.907 1.330 1.00 219.87 322 GLU A C 1
ATOM 1823 O O . GLU A 1 322 ? 17.019 -63.099 1.511 1.00 220.99 322 GLU A O 1
ATOM 1829 N N . VAL A 1 323 ? 18.087 -64.592 0.203 1.00 226.71 323 VAL A N 1
ATOM 1830 C CA . VAL A 1 323 ? 17.178 -64.457 -0.942 1.00 226.79 323 VAL A CA 1
ATOM 1831 C C . VAL A 1 323 ? 15.718 -64.690 -0.568 1.00 220.32 323 VAL A C 1
ATOM 1832 O O . VAL A 1 323 ? 14.832 -63.979 -1.048 1.00 226.01 323 VAL A O 1
ATOM 1836 N N . GLU A 1 324 ? 15.479 -65.676 0.293 1.00 234.85 324 GLU A N 1
ATOM 1837 C CA . GLU A 1 324 ? 14.135 -65.930 0.799 1.00 227.43 324 GLU A CA 1
ATOM 1838 C C . GLU A 1 324 ? 13.725 -64.825 1.758 1.00 214.55 324 GLU A C 1
ATOM 1839 O O . GLU A 1 324 ? 12.622 -64.315 1.640 1.00 215.75 324 GLU A O 1
ATOM 1845 N N . LEU A 1 325 ? 14.611 -64.446 2.682 1.00 208.08 325 LEU A N 1
ATOM 1846 C CA . LEU A 1 325 ? 14.318 -63.382 3.656 1.00 198.95 325 LEU A CA 1
ATOM 1847 C C . LEU A 1 325 ? 13.815 -62.104 2.995 1.00 195.35 325 LEU A C 1
ATOM 1848 O O . LEU A 1 325 ? 12.927 -61.440 3.532 1.00 194.69 325 LEU A O 1
ATOM 1853 N N . SER A 1 326 ? 14.389 -61.762 1.844 1.00 197.54 326 SER A N 1
ATOM 1854 C CA . SER A 1 326 ? 14.002 -60.550 1.133 1.00 195.27 326 SER A CA 1
ATOM 1855 C C . SER A 1 326 ? 12.546 -60.577 0.663 1.00 197.13 326 SER A C 1
ATOM 1856 O O . SER A 1 326 ? 11.922 -59.527 0.583 1.00 198.91 326 SER A O 1
ATOM 1859 N N . LYS A 1 327 ? 11.997 -61.763 0.399 1.00 199.00 327 LYS A N 1
ATOM 1860 C CA . LYS A 1 327 ? 10.695 -61.871 -0.260 1.00 200.12 327 LYS A CA 1
ATOM 1861 C C . LYS A 1 327 ? 9.476 -61.546 0.634 1.00 198.40 327 LYS A C 1
ATOM 1862 O O . LYS A 1 327 ? 8.632 -60.747 0.221 1.00 178.80 327 LYS A O 1
ATOM 1868 N N . PRO A 1 328 ? 9.341 -62.187 1.820 1.00 189.23 328 PRO A N 1
ATOM 1869 C CA . PRO A 1 328 ? 8.258 -61.742 2.704 1.00 188.14 328 PRO A CA 1
ATOM 1870 C C . PRO A 1 328 ? 8.364 -60.291 3.154 1.00 181.66 328 PRO A C 1
ATOM 1871 O O . PRO A 1 328 ? 7.335 -59.631 3.299 1.00 177.24 328 PRO A O 1
ATOM 1875 N N . LEU A 1 329 ? 9.583 -59.795 3.350 1.00 182.36 329 LEU A N 1
ATOM 1876 C CA . LEU A 1 329 ? 9.770 -58.389 3.692 1.00 177.13 329 LEU A CA 1
ATOM 1877 C C . LEU A 1 329 ? 9.201 -57.467 2.614 1.00 176.66 329 LEU A C 1
ATOM 1878 O O . LEU A 1 329 ? 8.449 -56.543 2.930 1.00 176.69 329 LEU A O 1
ATOM 1883 N N . ILE A 1 330 ? 9.535 -57.735 1.355 1.00 178.92 330 ILE A N 1
ATOM 1884 C CA . ILE A 1 330 ? 8.993 -56.942 0.244 1.00 181.36 330 ILE A CA 1
ATOM 1885 C C . ILE A 1 330 ? 7.521 -57.252 -0.052 1.00 176.10 330 ILE A C 1
ATOM 1886 O O . ILE A 1 330 ? 6.844 -56.444 -0.682 1.00 191.50 330 ILE A O 1
ATOM 1891 N N . LYS A 1 331 ? 7.043 -58.423 0.370 1.00 185.12 331 LYS A N 1
ATOM 1892 C CA . LYS A 1 331 ? 5.620 -58.761 0.265 1.00 188.80 331 LYS A CA 1
ATOM 1893 C C . LYS A 1 331 ? 4.784 -57.915 1.214 1.00 180.54 331 LYS A C 1
ATOM 1894 O O . LYS A 1 331 ? 3.738 -57.401 0.826 1.00 181.83 331 LYS A O 1
ATOM 1900 N N . GLN A 1 332 ? 5.220 -57.800 2.464 1.00 180.04 332 GLN A N 1
ATOM 1901 C CA . GLN A 1 332 ? 4.613 -56.826 3.366 1.00 175.33 332 GLN A CA 1
ATOM 1902 C C . GLN A 1 332 ? 4.864 -55.400 2.894 1.00 171.20 332 GLN A C 1
ATOM 1903 O O . GLN A 1 332 ? 4.036 -54.528 3.129 1.00 164.38 332 GLN A O 1
ATOM 1909 N N . GLN A 1 333 ? 5.988 -55.164 2.222 1.00 177.09 333 GLN A N 1
ATOM 1910 C CA . GLN A 1 333 ? 6.276 -53.838 1.681 1.00 178.98 333 GLN A CA 1
ATOM 1911 C C . GLN A 1 333 ? 5.211 -53.413 0.680 1.00 176.62 333 GLN A C 1
ATOM 1912 O O . GLN A 1 333 ? 4.625 -52.348 0.834 1.00 178.02 333 GLN A O 1
ATOM 1918 N N . ILE A 1 334 ? 4.967 -54.246 -0.327 1.00 175.71 334 ILE A N 1
ATOM 1919 C CA . ILE A 1 334 ? 3.898 -53.980 -1.300 1.00 179.23 334 ILE A CA 1
ATOM 1920 C C . ILE A 1 334 ? 2.518 -53.890 -0.640 1.00 177.81 334 ILE A C 1
ATOM 1921 O O . ILE A 1 334 ? 1.752 -52.965 -0.927 1.00 175.17 334 ILE A O 1
ATOM 1926 N N . TYR A 1 335 ? 2.213 -54.840 0.239 1.00 181.14 335 TYR A N 1
ATOM 1927 C CA . TYR A 1 335 ? 0.893 -54.916 0.860 1.00 180.93 335 TYR A CA 1
ATOM 1928 C C . TYR A 1 335 ? 0.617 -53.667 1.693 1.00 168.68 335 TYR A C 1
ATOM 1929 O O . TYR A 1 335 ? -0.434 -53.040 1.557 1.00 168.64 335 TYR A O 1
ATOM 1938 N N . LEU A 1 336 ? 1.580 -53.313 2.535 1.00 167.95 336 LEU A N 1
ATOM 1939 C CA . LEU A 1 336 ? 1.463 -52.152 3.412 1.00 164.63 336 LEU A CA 1
ATOM 1940 C C . LEU A 1 336 ? 1.523 -50.845 2.614 1.00 168.27 336 LEU A C 1
ATOM 1941 O O . LEU A 1 336 ? 0.807 -49.904 2.933 1.00 168.27 336 LEU A O 1
ATOM 1946 N N . GLU A 1 337 ? 2.332 -50.810 1.557 1.00 178.26 337 GLU A N 1
ATOM 1947 C CA . GLU A 1 337 ? 2.412 -49.629 0.687 1.00 183.32 337 GLU A CA 1
ATOM 1948 C C . GLU A 1 337 ? 1.086 -49.395 -0.033 1.00 182.81 337 GLU A C 1
ATOM 1949 O O . GLU A 1 337 ? 0.648 -48.254 -0.151 1.00 182.00 337 GLU A O 1
ATOM 1955 N N . SER A 1 338 ? 0.458 -50.473 -0.499 1.00 183.11 338 SER A N 1
ATOM 1956 C CA . SER A 1 338 ? -0.869 -50.396 -1.110 1.00 182.76 338 SER A CA 1
ATOM 1957 C C . SER A 1 338 ? -1.931 -49.946 -0.108 1.00 177.13 338 SER A C 1
ATOM 1958 O O . SER A 1 338 ? -2.869 -49.236 -0.470 1.00 172.54 338 SER A O 1
ATOM 1961 N N . LEU A 1 339 ? -1.787 -50.376 1.143 1.00 171.66 339 LEU A N 1
ATOM 1962 C CA . LEU A 1 339 ? -2.661 -49.913 2.219 1.00 172.70 339 LEU A CA 1
ATOM 1963 C C . LEU A 1 339 ? -2.466 -48.413 2.457 1.00 167.28 339 LEU A C 1
ATOM 1964 O O . LEU A 1 339 ? -3.440 -47.678 2.625 1.00 165.31 339 LEU A O 1
ATOM 1969 N N . ILE A 1 340 ? -1.213 -47.965 2.437 1.00 170.26 340 ILE A N 1
ATOM 1970 C CA . ILE A 1 340 ? -0.893 -46.538 2.574 1.00 168.21 340 ILE A CA 1
ATOM 1971 C C . ILE A 1 340 ? -1.444 -45.742 1.386 1.00 167.77 340 ILE A C 1
ATOM 1972 O O . ILE A 1 340 ? -1.914 -44.613 1.563 1.00 160.79 340 ILE A O 1
ATOM 1977 N N . LYS A 1 341 ? -1.383 -46.328 0.190 1.00 175.03 341 LYS A N 1
ATOM 1978 C CA . LYS A 1 341 ? -1.984 -45.718 -1.002 1.00 181.36 341 LYS A CA 1
ATOM 1979 C C . LYS A 1 341 ? -3.475 -45.445 -0.800 1.00 185.65 341 LYS A C 1
ATOM 1980 O O . LYS A 1 341 ? -3.968 -44.373 -1.159 1.00 188.29 341 LYS A O 1
ATOM 1986 N N . GLN A 1 342 ? -4.176 -46.416 -0.216 1.00 191.46 342 GLN A N 1
ATOM 1987 C CA . GLN A 1 342 ? -5.612 -46.305 0.032 1.00 190.16 342 GLN A CA 1
ATOM 1988 C C . GLN A 1 342 ? -5.880 -45.463 1.280 1.00 183.37 342 GLN A C 1
ATOM 1989 O O . GLN A 1 342 ? -5.897 -45.976 2.404 1.00 185.82 342 GLN A O 1
ATOM 1995 N N . LEU A 1 343 ? -6.079 -44.165 1.066 1.00 178.10 343 LEU A N 1
ATOM 1996 C CA . LEU A 1 343 ? -6.456 -43.243 2.138 1.00 170.95 343 LEU A CA 1
ATOM 1997 C C . LEU A 1 343 ? -7.078 -41.973 1.548 1.00 175.76 343 LEU A C 1
ATOM 1998 O O . LEU A 1 343 ? -6.381 -41.085 1.053 1.00 177.04 343 LEU A O 1
#

InterPro domains:
  IPR047760 XaxAB toxin subunit B-like [NF033927] (118-339)

Solvent-accessible surface area: 15936 Å² total; per-residue (Å²): 144,83,70,92,42,19,123,17,62,2,121,80,2,16,92,0,17,112,73,6,60,129,43,45,128,143,179,84,15,114,144,4,16,78,54,6,106,138,0,32,72,31,4,135,80,0,11,42,36,0,41,96,61,0,109,84,4,35,75,61,6,137,115,5,10,85,73,82,88,110,127,121,188,114,40,79,134,70,24,29,75,33,29,69,104,2,65,80,31,0,69,80,24,5,103,65,2,53,133,20,0,57,85,1,119,119,47,86,10,54,166,42,7,79,136,45,58,106,38,13,94,115,98,37,108,102,22,74,102,43,28,62,70,58,58,110,78,78,101,77,19,59,104,114,56,83,152,79,85,146,115,151,78,112,51,47,150,126,22,55,99,88,13,85,56,2,40,88,105,16,93,109,32,68,179,74,53,112,89,0,80,136,73,32,42,19,18,70,7,13,64,120,5,34,116,46,16,52,29,2,8,76,16,2,76,68,1,6,125,0,0,95,25,0,10,78,34,10,54,72,59,144,45,97,51,144,62,44,117,68,29,29,102,18,5,89,97,0,34,111,44,2,53,51,11,46,153,55,102

Nearest PDB structures (foldseek):
  6ek8-assembly1_A  TM=1.004E+00  e=1.331E-29  Yersinia enterocolitica
  6ek4-assembly4_D  TM=8.458E-01  e=1.365E-10  Photorhabdus luminescens
  6gy6-assembly1_B  TM=8.949E-01  e=5.056E-09  Xenorhabdus nematophila ATCC 19061
  8w6f-assembly2_B  TM=4.734E-01  e=1.004E+00  artificial sequences
  3ja6-assembly1_H  TM=3.352E-01  e=1.335E+00  Escherichia coli

Radius of gyration: 32.83 Å; Cα contacts (8 Å, |Δi|>4): 169; chains: 1; bounding box: 104×69×27 Å

B-factor: mean 200.25, std 33.94, range [133.77, 322.32]

Sequence (249 aa):
SGLSYPDINFKIFSQGVKNISHLAQFEKALRVSLYSQRLDVIVRESLSSLQVKLENTLALTYFTTLEEIDEAINIIKNLSNDITQLKQLFIEKTELLDKSSSDLHNVVIIEGTDKVLQAEQLRQKQLTEDIATKELERKEIEKKRDKIIEALTDARKKLDNQIDTASTRLTELNRQLEQSEKLIAGVNAVIKIDQEKSAVVVEAEKLSRAWHIFIHEITALQGTSLNEVELSKPLIKQQIYLESLIKQL